Protein AF-A0A3D1TS37-F1 (afdb_monomer)

Nearest PDB structures (foldseek):
  4iit-assembly1_C-2  TM=8.874E-01  e=3.947E-09  Klebsiella pneumoniae subsp. pneumoniae MGH 78578
  4ii4-assembly1_C  TM=8.726E-01  e=4.140E-09  Escherichia coli str. K-12 substr. MG1655
  3pwq-assembly2_H  TM=8.406E-01  e=6.356E-09  Escherichia coli str. K-12 substr. MG1655
  3pwq-assembly1_D  TM=8.371E-01  e=6.356E-09  Escherichia coli str. K-12 substr. MG1655
  4ii4-assembly1_A-2  TM=8.615E-01  e=2.530E-08  Escherichia coli str. K-12 substr. MG1655

Solvent-accessible surface area (backbone atoms only — not comparable to full-atom values): 11033 Å² total; per-residue (Å²): 133,54,75,69,60,54,46,31,31,48,50,22,52,34,45,45,31,53,18,34,35,28,36,38,49,12,56,59,29,46,65,26,45,82,65,38,96,41,72,70,50,11,52,50,24,39,52,51,15,51,49,25,39,50,52,15,66,65,35,27,57,62,29,75,82,29,53,84,32,61,90,56,46,45,83,92,69,50,89,77,83,61,43,63,72,76,61,79,50,84,69,91,46,72,42,39,51,41,21,44,41,40,45,38,48,45,40,52,52,55,53,31,62,33,20,46,76,17,66,50,54,73,57,11,56,48,26,54,55,52,61,73,56,47,65,58,49,46,54,50,15,53,54,47,51,51,55,41,50,71,69,39,70,73,54,28,55,48,32,52,54,29,36,55,55,39,42,52,52,40,58,57,53,36,65,56,42,41,66,64,42,34,78,60,41,35,24,80,47,42,37,64,56,47,44,50,53,44,35,67,61,50,32,63,57,27,52,76,50,72,43,85,73,112

Radius of gyration: 16.99 Å; Cα contacts (8 Å, |Δi|>4): 300; chains: 1; bounding box: 44×27×50 Å

Sequence (214 aa):
MTEAAATDVALADLVAALADNKCFLGRRYAEWCTAAPTLESAVAAAAMAQDEIGHARSFYPLLRDLAGASPETEAETRTAWTNVPFLNVSFRGWTDFVAANFLFDTSVSILLEAATASSFSPLAQRACRILEEEPLHWLHGEGWTRRLADKGQGVRDALIASFGQVGAQSLEWFACSSTDLVSRDVLSRDPEELRSAFRGRVNPVLDAAQLPLI

Mean predicted aligned error: 3.09 Å

Secondary structure (DSSP, 8-state):
--HHHHHHHHHHHHHHHHHHHHHHHHHHHHGGGTTSSSHHHHHHHHHHHHHHHHHHHHHGGGGGGSTT--S--SGGG-------GGGGS--SSHHHHHHIIIIIIHHHHHHHHHHTT-SSHHHHHHHHHHTTTHHHHHHHHHHHHHHHHTS-HHHHHHHHHHHHHHHHHHHHHGGGS-HHHHHTTS-SS-HHHHHHHHHHHHHHHHHHTTPPP-

Foldseek 3Di:
DDLVLVVLQLVLLLLQALLQQLQLLLVQLQVQLPVPPDPVSSVVSPVSSVLSNVLSLLRLVVQCPGRPHDVDSHPVPDPDHDYFPLSVDHDPDVLLNLLCLQQQLLLSLLQLVQQCQAPPVSSNVSSVVSNVPSVSSNVVSLVVLLVQLPVDDVSVVSNLVSNVVSNVSSLVSLVSQDVSSCVRRSGVDHSVRSNVVSQVPRVVSCVVSVHDGD

Structure (mmCIF, N/CA/C/O backbone):
data_AF-A0A3D1TS37-F1
#
_entry.id   AF-A0A3D1TS37-F1
#
loop_
_atom_site.group_PDB
_atom_site.id
_atom_site.type_symbol
_atom_site.label_atom_id
_atom_site.label_alt_id
_atom_site.label_comp_id
_atom_site.label_asym_id
_atom_site.label_entity_id
_atom_site.label_seq_id
_atom_site.pdbx_PDB_ins_code
_atom_site.Cartn_x
_atom_site.Cartn_y
_atom_site.Cartn_z
_atom_site.occupancy
_atom_site.B_iso_or_equiv
_atom_site.auth_seq_id
_atom_site.auth_comp_id
_atom_site.auth_asym_id
_atom_site.auth_atom_id
_atom_site.pdbx_PDB_model_num
ATOM 1 N N . MET A 1 1 ? 15.076 11.027 -26.752 1.00 56.62 1 MET A N 1
ATOM 2 C CA . MET A 1 1 ? 15.017 9.736 -26.035 1.00 56.62 1 MET A CA 1
ATOM 3 C C . MET A 1 1 ? 14.185 8.794 -26.890 1.00 56.62 1 MET A C 1
ATOM 5 O O . MET A 1 1 ? 13.207 9.265 -27.454 1.00 56.62 1 MET A O 1
ATOM 9 N N . THR A 1 2 ? 14.611 7.550 -27.107 1.00 68.00 2 THR A N 1
ATOM 10 C CA . THR A 1 2 ? 13.813 6.581 -27.880 1.00 68.00 2 THR A CA 1
ATOM 11 C C . THR A 1 2 ? 12.607 6.132 -27.055 1.00 68.00 2 THR A C 1
ATOM 13 O O . THR A 1 2 ? 12.653 6.171 -25.828 1.00 68.00 2 THR A O 1
ATOM 16 N N . GLU A 1 3 ? 11.540 5.683 -27.714 1.00 62.47 3 GLU A N 1
ATOM 17 C CA . GLU A 1 3 ? 10.345 5.140 -27.053 1.00 62.47 3 GLU A CA 1
ATOM 18 C C . GLU A 1 3 ? 10.701 3.963 -26.127 1.00 62.47 3 GLU A C 1
ATOM 20 O O . GLU A 1 3 ? 10.151 3.825 -25.040 1.00 62.47 3 GLU A O 1
ATOM 25 N N . ALA A 1 4 ? 11.694 3.147 -26.505 1.00 65.88 4 ALA A N 1
ATOM 26 C CA . ALA A 1 4 ? 12.236 2.075 -25.667 1.00 65.88 4 ALA A CA 1
ATOM 27 C C . ALA A 1 4 ? 12.799 2.589 -24.330 1.00 65.88 4 ALA A C 1
ATOM 29 O O . ALA A 1 4 ? 12.403 2.093 -23.282 1.00 65.88 4 ALA A O 1
ATOM 30 N N . ALA A 1 5 ? 13.635 3.631 -24.371 1.00 68.44 5 ALA A N 1
ATOM 31 C CA . ALA A 1 5 ? 14.257 4.210 -23.183 1.00 68.44 5 ALA A CA 1
ATOM 32 C C . ALA A 1 5 ? 13.258 4.949 -22.273 1.00 68.44 5 ALA A C 1
ATOM 34 O O . ALA A 1 5 ? 13.458 4.993 -21.067 1.00 68.44 5 ALA A O 1
ATOM 35 N N . ALA A 1 6 ? 12.184 5.521 -22.830 1.00 70.38 6 ALA A N 1
ATOM 36 C CA . ALA A 1 6 ? 11.128 6.157 -22.038 1.00 70.38 6 ALA A CA 1
ATOM 37 C C . ALA A 1 6 ? 10.347 5.139 -21.189 1.00 70.38 6 ALA A C 1
ATOM 39 O O . ALA A 1 6 ? 10.042 5.404 -20.029 1.00 70.38 6 ALA A O 1
ATOM 40 N N . THR A 1 7 ? 10.069 3.957 -21.743 1.00 73.38 7 THR A N 1
ATOM 41 C CA . THR A 1 7 ? 9.368 2.900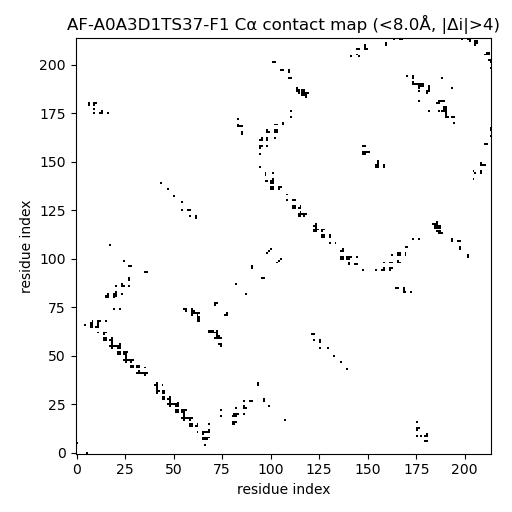 -21.006 1.00 73.38 7 THR A CA 1
ATOM 42 C C . THR A 1 7 ? 10.237 2.252 -19.934 1.00 73.38 7 THR A C 1
ATOM 44 O O . THR A 1 7 ? 9.714 1.923 -18.875 1.00 73.38 7 THR A O 1
ATOM 47 N N . ASP A 1 8 ? 11.546 2.108 -20.158 1.00 82.81 8 ASP A N 1
ATOM 48 C CA . ASP A 1 8 ? 12.452 1.595 -19.121 1.00 82.81 8 ASP A CA 1
ATOM 49 C C . ASP A 1 8 ? 12.490 2.525 -17.898 1.00 82.81 8 ASP A C 1
ATOM 51 O O . ASP A 1 8 ? 12.473 2.046 -16.767 1.00 82.81 8 ASP A O 1
ATOM 55 N N . VAL A 1 9 ? 12.438 3.845 -18.121 1.00 89.94 9 VAL A N 1
ATOM 56 C CA . VAL A 1 9 ? 12.313 4.840 -17.043 1.00 89.94 9 VAL A CA 1
ATOM 57 C C . VAL A 1 9 ? 10.971 4.699 -16.322 1.00 89.94 9 VAL A C 1
ATOM 59 O O . VAL A 1 9 ? 10.948 4.627 -15.099 1.00 89.94 9 VAL A O 1
ATOM 62 N N . ALA A 1 10 ? 9.856 4.577 -17.051 1.00 93.19 10 ALA A N 1
ATOM 63 C CA . ALA A 1 10 ? 8.542 4.375 -16.432 1.00 93.19 10 ALA A CA 1
ATOM 64 C C . ALA A 1 10 ? 8.468 3.071 -15.613 1.00 93.19 10 ALA A C 1
ATOM 66 O O . ALA A 1 10 ? 7.848 3.032 -14.552 1.00 93.19 10 ALA A O 1
ATOM 67 N N . LEU A 1 11 ? 9.116 2.000 -16.084 1.00 95.38 11 LEU A N 1
ATOM 68 C CA . LEU A 1 11 ? 9.210 0.734 -15.360 1.00 95.38 11 LEU A CA 1
ATOM 69 C C . LEU A 1 11 ? 10.100 0.869 -14.116 1.00 95.38 11 LEU A C 1
ATOM 71 O O . LEU A 1 11 ? 9.743 0.350 -13.059 1.00 95.38 11 LEU A O 1
ATOM 75 N N . ALA A 1 12 ? 11.221 1.588 -14.212 1.00 94.88 12 ALA A N 1
ATOM 76 C CA . ALA A 1 12 ? 12.068 1.904 -13.065 1.00 94.88 12 ALA A CA 1
ATOM 77 C C . ALA A 1 12 ? 11.300 2.690 -11.994 1.00 94.88 12 ALA A C 1
ATOM 79 O O . ALA A 1 12 ? 11.354 2.326 -10.818 1.00 94.88 12 ALA A O 1
ATOM 80 N N . ASP A 1 13 ? 10.540 3.708 -12.401 1.00 94.88 13 ASP A N 1
ATOM 81 C CA . ASP A 1 13 ? 9.713 4.522 -11.509 1.00 94.88 13 ASP A CA 1
ATOM 82 C C . ASP A 1 13 ? 8.615 3.686 -10.839 1.00 94.88 13 ASP A C 1
ATOM 84 O O . ASP A 1 13 ? 8.417 3.790 -9.628 1.00 94.88 13 ASP A O 1
ATOM 88 N N . LEU A 1 14 ? 7.948 2.798 -11.586 1.00 97.06 14 LEU A N 1
ATOM 89 C CA . LEU A 1 14 ? 6.954 1.870 -11.037 1.00 97.06 14 LEU A CA 1
ATOM 90 C C . LEU A 1 14 ? 7.563 0.942 -9.978 1.00 97.06 14 LEU A C 1
ATOM 92 O O . LEU A 1 14 ? 7.012 0.787 -8.887 1.00 97.06 14 LEU A O 1
ATOM 96 N N . VAL A 1 15 ? 8.695 0.308 -10.298 1.00 97.06 15 VAL A N 1
ATOM 97 C CA . VAL A 1 15 ? 9.381 -0.622 -9.390 1.00 97.06 15 VAL A CA 1
ATOM 98 C C . VAL A 1 15 ? 9.872 0.109 -8.142 1.00 97.06 15 VAL A C 1
ATOM 100 O O . VAL A 1 15 ? 9.718 -0.411 -7.036 1.00 97.06 15 VAL A O 1
ATOM 103 N N . ALA A 1 16 ? 10.421 1.317 -8.292 1.00 96.50 16 ALA A N 1
ATOM 104 C CA . ALA A 1 16 ? 10.833 2.150 -7.168 1.00 96.50 16 ALA A CA 1
ATOM 105 C C . ALA A 1 16 ? 9.633 2.533 -6.294 1.00 96.50 16 ALA A C 1
ATOM 107 O O . ALA A 1 16 ? 9.700 2.368 -5.077 1.00 96.50 16 ALA A O 1
ATOM 108 N N . ALA A 1 17 ? 8.518 2.948 -6.902 1.00 97.25 17 ALA A N 1
ATOM 109 C CA . ALA A 1 17 ? 7.294 3.286 -6.186 1.00 97.25 17 ALA A CA 1
ATOM 110 C C . ALA A 1 17 ? 6.754 2.089 -5.397 1.00 97.25 17 ALA A C 1
ATOM 112 O O . ALA A 1 17 ? 6.420 2.240 -4.224 1.00 97.25 17 ALA A O 1
ATOM 113 N N . LEU A 1 18 ? 6.708 0.893 -5.988 1.00 98.44 18 LEU A N 1
ATOM 114 C CA . LEU A 1 18 ? 6.314 -0.332 -5.286 1.00 98.44 18 LEU A CA 1
ATOM 115 C C . LEU A 1 18 ? 7.241 -0.635 -4.102 1.00 98.44 18 LEU A C 1
ATOM 117 O O . LEU A 1 18 ? 6.769 -0.849 -2.985 1.00 98.44 18 LEU A O 1
ATOM 121 N N . ALA A 1 19 ? 8.555 -0.614 -4.328 1.00 98.06 19 ALA A N 1
ATOM 122 C CA . ALA A 1 19 ? 9.541 -0.943 -3.305 1.00 98.06 19 ALA A CA 1
ATOM 123 C C . ALA A 1 19 ? 9.532 0.057 -2.136 1.00 98.06 19 ALA A C 1
ATOM 125 O O . ALA A 1 19 ? 9.524 -0.347 -0.971 1.00 98.06 19 ALA A O 1
ATOM 126 N N . ASP A 1 20 ? 9.488 1.355 -2.441 1.00 98.06 20 ASP A N 1
ATOM 127 C CA . ASP A 1 20 ? 9.509 2.431 -1.450 1.00 98.06 20 ASP A CA 1
ATOM 128 C C . ASP A 1 20 ? 8.242 2.420 -0.596 1.00 98.06 20 ASP A C 1
ATOM 130 O O . ASP A 1 20 ? 8.321 2.529 0.629 1.00 98.06 20 ASP A O 1
ATOM 134 N N . ASN A 1 21 ? 7.075 2.244 -1.220 1.00 98.62 21 ASN A N 1
ATOM 135 C CA . ASN A 1 21 ? 5.804 2.206 -0.503 1.00 98.62 21 ASN A CA 1
ATOM 136 C C . ASN A 1 21 ? 5.692 0.977 0.402 1.00 98.62 21 ASN A C 1
ATOM 138 O O . ASN A 1 21 ? 5.364 1.147 1.575 1.00 98.62 21 ASN A O 1
ATOM 142 N N . LYS A 1 22 ? 6.064 -0.219 -0.077 1.00 98.62 22 LYS A N 1
ATOM 143 C CA . LYS A 1 22 ? 6.146 -1.432 0.758 1.00 98.62 22 LYS A CA 1
ATOM 144 C C . LYS A 1 22 ? 7.145 -1.259 1.910 1.00 98.62 22 LYS A C 1
ATOM 146 O O . LYS A 1 22 ? 6.850 -1.553 3.066 1.00 98.62 22 LYS A O 1
ATOM 151 N N . CYS A 1 23 ? 8.309 -0.657 1.651 1.00 98.50 23 CYS A N 1
ATOM 152 C CA . CYS A 1 23 ? 9.299 -0.402 2.698 1.00 98.50 23 CYS A CA 1
ATOM 153 C C . CYS A 1 23 ? 8.763 0.536 3.788 1.00 98.50 23 CYS A C 1
ATOM 155 O O . CYS A 1 23 ? 9.001 0.321 4.979 1.00 98.50 23 CYS A O 1
ATOM 157 N N . PHE A 1 24 ? 8.081 1.608 3.393 1.00 98.50 24 PHE A N 1
ATOM 158 C CA . PHE A 1 24 ? 7.553 2.590 4.330 1.00 98.50 24 PHE A CA 1
ATOM 159 C C . PHE A 1 24 ? 6.307 2.089 5.060 1.00 98.50 24 PHE A C 1
ATOM 161 O O . PHE A 1 24 ? 6.178 2.367 6.252 1.00 98.50 24 PHE A O 1
ATOM 168 N N . LEU A 1 25 ? 5.444 1.306 4.407 1.00 98.62 25 LEU A N 1
ATOM 169 C CA . LEU A 1 25 ? 4.363 0.579 5.072 1.00 98.62 25 LEU A CA 1
ATOM 170 C C . LEU A 1 25 ? 4.920 -0.326 6.166 1.00 98.62 25 LEU A C 1
ATOM 172 O O . LEU A 1 25 ? 4.527 -0.182 7.322 1.00 98.62 25 LEU A O 1
ATOM 176 N N . GLY A 1 26 ? 5.925 -1.147 5.851 1.00 98.44 26 GLY A N 1
ATOM 177 C CA . GLY A 1 26 ? 6.569 -2.017 6.833 1.00 98.44 26 GLY A CA 1
ATOM 178 C C . GLY A 1 26 ? 7.162 -1.256 8.022 1.00 98.44 26 GLY A C 1
ATOM 179 O O . GLY A 1 26 ? 6.958 -1.643 9.173 1.00 98.44 26 GLY A O 1
ATOM 180 N N . ARG A 1 27 ? 7.822 -0.113 7.778 1.00 97.62 27 ARG A N 1
ATOM 181 C CA . ARG A 1 27 ? 8.324 0.771 8.850 1.00 97.62 27 ARG A CA 1
ATOM 182 C C . ARG A 1 27 ? 7.194 1.297 9.733 1.00 97.62 27 ARG A C 1
ATOM 184 O O . ARG A 1 27 ? 7.319 1.266 10.955 1.00 97.62 27 ARG A O 1
ATOM 191 N N . ARG A 1 28 ? 6.092 1.756 9.133 1.00 98.38 28 ARG A N 1
ATOM 192 C CA . ARG A 1 28 ? 4.947 2.266 9.893 1.00 98.38 28 ARG A CA 1
ATOM 193 C C . ARG A 1 28 ? 4.234 1.165 10.645 1.00 98.38 28 ARG A C 1
ATOM 195 O O . ARG A 1 28 ? 3.862 1.393 11.786 1.00 98.38 28 ARG A O 1
ATOM 202 N N . TYR A 1 29 ? 4.092 -0.026 10.077 1.00 98.56 29 TYR A N 1
ATOM 203 C CA . TYR A 1 29 ? 3.484 -1.149 10.781 1.00 98.56 29 TYR A CA 1
ATOM 204 C C . TYR A 1 29 ? 4.336 -1.623 11.956 1.00 98.56 29 TYR A C 1
ATOM 206 O O . TYR A 1 29 ? 3.788 -1.923 13.017 1.00 98.56 29 TYR A O 1
ATOM 214 N N . ALA A 1 30 ? 5.665 -1.582 11.827 1.00 98.12 30 ALA A N 1
ATOM 215 C CA . ALA A 1 30 ? 6.580 -1.949 12.904 1.00 98.12 30 ALA A CA 1
ATOM 216 C C . ALA A 1 30 ? 6.429 -1.070 14.162 1.00 98.12 30 ALA A C 1
ATOM 218 O O . ALA A 1 30 ? 6.586 -1.567 15.278 1.00 98.12 30 ALA A O 1
ATOM 219 N N . GLU A 1 31 ? 6.063 0.212 14.018 1.00 97.38 31 GLU A N 1
ATOM 220 C CA . GLU A 1 31 ? 5.767 1.101 15.160 1.00 97.38 31 GLU A CA 1
ATOM 221 C C . GLU A 1 31 ? 4.592 0.584 16.015 1.00 97.38 31 GLU A C 1
ATOM 223 O O . GLU A 1 31 ? 4.492 0.894 17.202 1.00 97.38 31 GLU A O 1
ATOM 228 N N . TRP A 1 32 ? 3.721 -0.249 15.440 1.00 97.94 32 TRP A N 1
ATOM 229 C CA . TRP A 1 32 ? 2.519 -0.766 16.089 1.00 97.94 32 TRP A CA 1
ATOM 230 C C . TRP A 1 32 ? 2.679 -2.161 16.694 1.00 97.94 32 TRP A C 1
ATOM 232 O O . TRP A 1 32 ? 1.769 -2.622 17.384 1.00 97.94 32 TRP A O 1
ATOM 242 N N . CYS A 1 33 ? 3.857 -2.780 16.573 1.00 96.50 33 CYS A N 1
ATOM 243 C CA . CYS A 1 33 ? 4.198 -4.027 17.268 1.00 96.50 33 CYS A CA 1
ATOM 244 C C . CYS A 1 33 ? 4.097 -3.917 18.798 1.00 96.50 33 CYS A C 1
ATOM 246 O O . CYS A 1 33 ? 4.000 -4.928 19.489 1.00 96.50 33 CYS A O 1
ATOM 248 N N . THR A 1 34 ? 4.146 -2.702 19.348 1.00 94.62 34 THR A N 1
ATOM 249 C CA . THR A 1 34 ? 4.029 -2.447 20.794 1.00 94.62 34 THR A CA 1
ATOM 250 C C . THR A 1 34 ? 2.953 -1.420 21.150 1.00 94.62 34 THR A C 1
ATOM 252 O O . THR A 1 34 ? 2.608 -1.296 22.323 1.00 94.62 34 THR A O 1
ATOM 255 N N . ALA A 1 35 ? 2.400 -0.707 20.162 1.00 96.69 35 ALA A N 1
ATOM 256 C CA . ALA A 1 35 ? 1.402 0.349 20.359 1.00 96.69 35 ALA A CA 1
ATOM 257 C C . ALA A 1 35 ? -0.034 -0.059 19.975 1.00 96.69 35 ALA A C 1
ATOM 259 O O . ALA A 1 35 ? -0.978 0.689 20.241 1.00 96.69 35 ALA A O 1
ATOM 260 N N . ALA A 1 36 ? -0.223 -1.222 19.339 1.00 97.62 36 ALA A N 1
ATOM 261 C CA . ALA A 1 36 ? -1.541 -1.702 18.931 1.00 97.62 36 ALA A CA 1
ATOM 262 C C . ALA A 1 36 ? -2.501 -1.889 20.125 1.00 97.62 36 ALA A C 1
ATOM 264 O O . ALA A 1 36 ? -2.075 -2.210 21.235 1.00 97.62 36 ALA A O 1
ATOM 265 N N . PRO A 1 37 ? -3.823 -1.732 19.916 1.00 96.75 37 PRO A N 1
ATOM 266 C CA . PRO A 1 37 ? -4.806 -1.697 21.005 1.00 96.75 37 PRO A CA 1
ATOM 267 C C . PRO A 1 37 ? -5.006 -3.034 21.736 1.00 96.75 37 PRO A C 1
ATOM 269 O O . PRO A 1 37 ? -5.677 -3.073 22.765 1.00 96.75 37 PRO A O 1
ATOM 272 N N . THR A 1 38 ? -4.490 -4.132 21.186 1.00 97.12 38 THR A N 1
ATOM 273 C CA . THR A 1 38 ? -4.625 -5.504 21.702 1.00 97.12 38 THR A CA 1
ATOM 274 C C . THR A 1 38 ? -3.379 -6.298 21.322 1.00 97.12 38 THR A C 1
ATOM 276 O O . THR A 1 38 ? -2.790 -6.002 20.279 1.00 97.12 38 THR A O 1
ATOM 279 N N . LEU A 1 39 ? -3.047 -7.354 22.067 1.00 97.75 39 LEU A N 1
ATOM 280 C CA . LEU A 1 39 ? -1.911 -8.227 21.746 1.00 97.75 39 LEU A CA 1
ATOM 281 C C . LEU A 1 39 ? -2.050 -8.889 20.369 1.00 97.75 39 LEU A C 1
ATOM 283 O O . LEU A 1 39 ? -1.087 -8.947 19.616 1.00 97.75 39 LEU A O 1
ATOM 287 N N . GLU A 1 40 ? -3.250 -9.321 19.997 1.00 97.38 40 GLU A N 1
ATOM 288 C CA . GLU A 1 40 ? -3.531 -9.944 18.702 1.00 97.38 40 GLU A CA 1
ATOM 289 C C . GLU A 1 40 ? -3.263 -8.971 17.549 1.00 97.38 40 GLU A C 1
ATOM 291 O O . GLU A 1 40 ? -2.668 -9.339 16.542 1.00 97.38 40 GLU A O 1
ATOM 296 N N . SER A 1 41 ? -3.641 -7.703 17.725 1.00 97.81 41 SER A N 1
ATOM 297 C CA . SER A 1 41 ? -3.345 -6.645 16.749 1.00 97.81 41 SER A CA 1
ATOM 298 C C . SER A 1 41 ? -1.864 -6.291 16.692 1.00 97.81 41 SER A C 1
ATOM 300 O O . SER A 1 41 ? -1.375 -5.948 15.625 1.00 97.81 41 SER A O 1
ATOM 302 N N . ALA A 1 42 ? -1.145 -6.380 17.814 1.00 98.31 42 ALA A N 1
ATOM 303 C CA . ALA A 1 42 ? 0.302 -6.191 17.835 1.00 98.31 42 ALA A CA 1
ATOM 304 C C . ALA A 1 42 ? 1.014 -7.308 17.056 1.00 98.31 42 ALA A C 1
ATOM 306 O O . ALA A 1 42 ? 1.917 -7.034 16.271 1.00 98.31 42 ALA A O 1
ATOM 307 N N . VAL A 1 43 ? 0.560 -8.556 17.220 1.00 98.50 43 VAL A N 1
ATOM 308 C CA . VAL A 1 43 ? 1.046 -9.707 16.445 1.00 98.50 43 VAL A CA 1
ATOM 309 C C . VAL A 1 43 ? 0.717 -9.545 14.961 1.00 98.50 43 VAL A C 1
ATOM 311 O O . VAL A 1 43 ? 1.594 -9.756 14.129 1.00 98.50 43 VAL A O 1
ATOM 314 N N . ALA A 1 44 ? -0.504 -9.122 14.621 1.00 98.19 44 ALA A N 1
ATOM 315 C CA . ALA A 1 44 ? -0.884 -8.855 13.235 1.00 98.19 44 ALA A CA 1
ATOM 316 C C . ALA A 1 44 ? -0.037 -7.732 12.616 1.00 98.19 44 ALA A C 1
ATOM 318 O O . ALA A 1 44 ? 0.479 -7.897 11.517 1.00 98.19 44 ALA A O 1
ATOM 319 N N . ALA A 1 45 ? 0.173 -6.622 13.332 1.00 98.44 45 ALA A N 1
ATOM 320 C CA . ALA A 1 45 ? 1.030 -5.529 12.876 1.00 98.44 45 ALA A CA 1
ATOM 321 C C . ALA A 1 45 ? 2.481 -5.984 12.660 1.00 98.44 45 ALA A C 1
ATOM 323 O O . ALA A 1 45 ? 3.087 -5.600 11.666 1.00 98.44 45 ALA A O 1
ATOM 324 N N . ALA A 1 46 ? 3.018 -6.835 13.541 1.00 98.56 46 ALA A N 1
ATOM 325 C CA . ALA A 1 46 ? 4.356 -7.401 13.387 1.00 98.56 46 ALA A CA 1
ATOM 326 C C . ALA A 1 46 ? 4.472 -8.332 12.172 1.00 98.56 46 ALA A C 1
ATOM 328 O O . ALA A 1 46 ? 5.468 -8.260 11.455 1.00 98.56 46 ALA A O 1
ATOM 329 N N . ALA A 1 47 ? 3.462 -9.175 11.934 1.00 98.50 47 ALA A N 1
ATOM 330 C CA . ALA A 1 47 ? 3.413 -10.054 10.768 1.00 98.50 47 ALA A CA 1
ATOM 331 C C . ALA A 1 47 ? 3.372 -9.239 9.468 1.00 98.50 47 ALA A C 1
ATOM 333 O O . ALA A 1 47 ? 4.267 -9.381 8.643 1.00 98.50 47 ALA A O 1
ATOM 334 N N . MET A 1 48 ? 2.434 -8.292 9.355 1.00 98.62 48 MET A N 1
ATOM 335 C CA . MET A 1 48 ? 2.348 -7.423 8.177 1.00 98.62 48 MET A CA 1
ATOM 336 C C . MET A 1 48 ? 3.637 -6.614 7.997 1.00 98.62 48 MET A C 1
ATOM 338 O O . MET A 1 48 ? 4.172 -6.547 6.903 1.00 98.62 48 MET A O 1
ATOM 342 N N . ALA A 1 49 ? 4.217 -6.056 9.067 1.00 98.62 49 ALA A N 1
ATOM 343 C CA . ALA A 1 49 ? 5.492 -5.342 8.969 1.00 98.62 49 ALA A CA 1
ATOM 344 C C . ALA A 1 49 ? 6.619 -6.213 8.389 1.00 98.62 49 ALA A C 1
ATOM 346 O O . ALA A 1 49 ? 7.437 -5.723 7.609 1.00 98.62 49 ALA A O 1
ATOM 347 N N . GLN A 1 50 ? 6.680 -7.491 8.772 1.00 98.62 50 GLN A N 1
ATOM 348 C CA . GLN A 1 50 ? 7.655 -8.432 8.232 1.00 98.62 50 GLN A CA 1
ATOM 349 C C . GLN A 1 50 ? 7.429 -8.675 6.735 1.00 98.62 50 GLN A C 1
ATOM 351 O O . GLN A 1 50 ? 8.398 -8.620 5.972 1.00 98.62 50 GLN A O 1
ATOM 356 N N . ASP A 1 51 ? 6.181 -8.906 6.334 1.00 98.62 51 ASP A N 1
ATOM 357 C CA . ASP A 1 51 ? 5.800 -9.179 4.947 1.00 98.62 51 ASP A CA 1
ATOM 358 C C . ASP A 1 51 ? 6.115 -7.963 4.064 1.00 98.62 51 ASP A C 1
ATOM 360 O O . ASP A 1 51 ? 6.898 -8.072 3.121 1.00 98.62 51 ASP A O 1
ATOM 364 N N . GLU A 1 52 ? 5.678 -6.767 4.465 1.00 98.75 52 GLU A N 1
ATOM 365 C CA . GLU A 1 52 ? 5.923 -5.497 3.769 1.00 98.75 52 GLU A CA 1
ATOM 366 C C . GLU A 1 52 ? 7.422 -5.216 3.526 1.00 98.75 52 GLU A C 1
ATOM 368 O O . GLU A 1 52 ? 7.851 -4.856 2.421 1.00 98.75 52 GLU A O 1
ATOM 373 N N . ILE A 1 53 ? 8.267 -5.423 4.544 1.00 98.31 53 ILE A N 1
ATOM 374 C CA . ILE A 1 53 ? 9.726 -5.281 4.399 1.00 98.31 53 ILE A CA 1
ATOM 375 C C . ILE A 1 53 ? 10.299 -6.384 3.495 1.00 98.31 53 ILE A C 1
ATOM 377 O O . ILE A 1 53 ? 11.226 -6.127 2.718 1.00 98.31 53 ILE A O 1
ATOM 381 N N . GLY A 1 54 ? 9.763 -7.603 3.564 1.00 98.44 54 GLY A N 1
ATOM 382 C CA . GLY A 1 54 ? 10.109 -8.707 2.668 1.00 98.44 54 GLY A CA 1
ATOM 383 C C . GLY A 1 54 ? 9.789 -8.397 1.204 1.00 98.44 54 GLY A C 1
ATOM 384 O O . GLY A 1 54 ? 10.644 -8.584 0.331 1.00 98.44 54 GLY A O 1
ATOM 385 N N . HIS A 1 55 ? 8.605 -7.847 0.935 1.00 98.62 55 HIS A N 1
ATOM 386 C CA . HIS A 1 55 ? 8.161 -7.432 -0.397 1.00 98.62 55 HIS A CA 1
ATOM 387 C C . HIS A 1 55 ? 9.078 -6.355 -0.961 1.00 98.62 55 HIS A C 1
ATOM 389 O O . HIS A 1 55 ? 9.586 -6.506 -2.075 1.00 98.62 55 HIS A O 1
ATOM 395 N N . ALA A 1 56 ? 9.381 -5.321 -0.171 1.00 98.31 56 ALA A N 1
ATOM 396 C CA . ALA A 1 56 ? 10.301 -4.257 -0.567 1.00 98.31 56 ALA A CA 1
ATOM 397 C C . ALA A 1 56 ? 11.686 -4.806 -0.947 1.00 98.31 56 ALA A C 1
ATOM 399 O O . ALA A 1 56 ? 12.212 -4.504 -2.021 1.00 98.31 56 ALA A O 1
ATOM 400 N N . ARG A 1 57 ? 12.249 -5.694 -0.115 1.00 97.62 57 ARG A N 1
ATOM 401 C CA . ARG A 1 57 ? 13.527 -6.383 -0.385 1.00 97.62 57 ARG A CA 1
ATOM 402 C C . ARG A 1 57 ? 13.497 -7.226 -1.659 1.00 97.62 57 ARG A C 1
ATOM 404 O O . ARG A 1 57 ? 14.547 -7.450 -2.255 1.00 97.62 57 ARG A O 1
ATOM 411 N N . SER A 1 58 ? 12.325 -7.698 -2.075 1.00 97.56 58 SER A N 1
ATOM 412 C CA . SER A 1 58 ? 12.162 -8.459 -3.314 1.00 97.56 58 SER A CA 1
ATOM 413 C C . SER A 1 58 ? 12.113 -7.576 -4.569 1.00 97.56 58 SER A C 1
ATOM 415 O O . SER A 1 58 ? 12.509 -8.046 -5.641 1.00 97.56 58 SER A O 1
ATOM 417 N N . PHE A 1 59 ? 11.675 -6.316 -4.438 1.00 97.81 59 PHE A N 1
ATOM 418 C CA . PHE A 1 59 ? 11.560 -5.360 -5.543 1.00 97.81 59 PHE A CA 1
ATOM 419 C C . PHE A 1 59 ? 12.848 -4.596 -5.825 1.00 97.81 59 PHE A C 1
ATOM 421 O O . PHE A 1 59 ? 13.213 -4.466 -6.990 1.00 97.81 59 PHE A O 1
ATOM 428 N N . TYR A 1 60 ? 13.563 -4.117 -4.802 1.00 97.06 60 TYR A N 1
ATOM 429 C CA . TYR A 1 60 ? 14.752 -3.285 -5.036 1.00 97.06 60 TYR A CA 1
ATOM 430 C C . TYR A 1 60 ? 15.813 -3.909 -5.959 1.00 97.06 60 TYR A C 1
ATOM 432 O O . TYR A 1 60 ? 16.367 -3.175 -6.778 1.00 97.06 60 TYR A O 1
ATOM 440 N N . PRO A 1 61 ? 16.090 -5.231 -5.924 1.00 95.56 61 PRO A N 1
ATOM 441 C CA . PRO A 1 61 ? 17.030 -5.840 -6.861 1.00 95.56 61 PRO A CA 1
ATOM 442 C C . PRO A 1 61 ? 16.629 -5.698 -8.333 1.00 95.56 61 PRO A C 1
ATOM 444 O O . PRO A 1 61 ? 17.513 -5.702 -9.186 1.00 95.56 61 PRO A O 1
ATOM 447 N N . LEU A 1 62 ? 15.334 -5.541 -8.640 1.00 95.50 62 LEU A N 1
ATOM 448 C CA . LEU A 1 62 ? 14.852 -5.360 -10.014 1.00 95.50 62 LEU A CA 1
ATOM 449 C C . LEU A 1 62 ? 15.320 -4.034 -10.626 1.00 95.50 62 LEU A C 1
ATOM 451 O O . LEU A 1 62 ? 15.399 -3.931 -11.843 1.00 95.50 62 LEU A O 1
ATOM 455 N N . LEU A 1 63 ? 15.678 -3.042 -9.804 1.00 94.25 63 LEU A N 1
ATOM 456 C CA . LEU A 1 63 ? 16.178 -1.748 -10.273 1.00 94.25 63 LEU A CA 1
ATOM 457 C C . LEU A 1 63 ? 17.549 -1.846 -10.962 1.00 94.25 63 LEU A C 1
ATOM 459 O O . LEU A 1 63 ? 17.872 -0.979 -11.765 1.00 94.25 63 LEU A O 1
ATOM 463 N N . ARG A 1 64 ? 18.351 -2.892 -10.697 1.00 91.12 64 ARG A N 1
ATOM 464 C CA . ARG A 1 64 ? 19.721 -3.026 -11.245 1.00 91.12 64 ARG A CA 1
ATOM 465 C C . ARG A 1 64 ? 19.766 -3.031 -12.767 1.00 91.12 64 ARG A C 1
ATOM 467 O O . ARG A 1 64 ? 20.716 -2.517 -13.349 1.00 91.12 64 ARG A O 1
ATOM 474 N N . ASP A 1 65 ? 18.750 -3.629 -13.374 1.00 82.81 65 ASP A N 1
ATOM 475 C CA . ASP A 1 65 ? 18.727 -3.930 -14.802 1.00 82.81 65 ASP A CA 1
ATOM 476 C C . ASP A 1 65 ? 17.864 -2.933 -15.596 1.00 82.81 65 ASP A C 1
ATOM 478 O O . ASP A 1 65 ? 17.696 -3.090 -16.804 1.00 82.81 65 ASP A O 1
ATOM 482 N N . LEU A 1 66 ? 17.315 -1.905 -14.936 1.00 90.75 66 LEU A N 1
ATOM 483 C CA . LEU A 1 66 ? 16.395 -0.943 -15.540 1.00 90.75 66 LEU A CA 1
ATOM 484 C C . LEU A 1 66 ? 17.100 0.376 -15.865 1.00 90.75 66 LEU A C 1
ATOM 486 O O . LEU A 1 66 ? 17.740 1.000 -15.017 1.00 90.75 66 LEU A O 1
ATOM 490 N N . ALA A 1 67 ? 16.972 0.830 -17.112 1.00 87.69 67 ALA A N 1
ATOM 491 C CA . ALA A 1 67 ? 17.565 2.093 -17.528 1.00 87.69 67 ALA A CA 1
ATOM 492 C C . ALA A 1 67 ? 16.896 3.277 -16.811 1.00 87.69 67 ALA A C 1
ATOM 494 O O . ALA A 1 67 ? 15.675 3.375 -16.741 1.00 87.69 67 ALA A O 1
ATOM 495 N N . GLY A 1 68 ? 17.712 4.197 -16.290 1.00 85.06 68 GLY A N 1
ATOM 496 C CA . GLY A 1 68 ? 17.233 5.357 -15.533 1.00 85.06 68 GLY A CA 1
ATOM 497 C C . GLY A 1 68 ? 16.887 5.068 -14.070 1.00 85.06 68 GLY A C 1
ATOM 498 O O . GLY A 1 68 ? 16.611 6.010 -13.332 1.00 85.06 68 GLY A O 1
ATOM 499 N N . ALA A 1 69 ? 16.965 3.809 -13.628 1.00 89.62 69 ALA A N 1
ATOM 500 C CA . ALA A 1 69 ? 16.807 3.465 -12.225 1.00 89.62 69 ALA A CA 1
ATOM 501 C C . ALA A 1 69 ? 17.956 4.004 -11.363 1.00 89.62 69 ALA A C 1
ATOM 503 O O . ALA A 1 69 ? 19.097 4.159 -11.812 1.00 89.62 69 ALA A O 1
ATOM 504 N N . SER A 1 70 ? 17.654 4.240 -10.084 1.00 87.00 70 SER A N 1
ATOM 505 C CA . SER A 1 70 ? 18.694 4.488 -9.089 1.00 87.00 70 SER A CA 1
ATOM 506 C C . SER A 1 70 ? 19.625 3.267 -8.968 1.00 87.00 70 SER A C 1
ATOM 508 O O . SER A 1 70 ? 19.138 2.132 -8.964 1.00 87.00 70 SER A O 1
ATOM 510 N N . PRO A 1 71 ? 20.949 3.466 -8.793 1.00 87.38 71 PRO A N 1
ATOM 511 C CA . PRO A 1 71 ? 21.873 2.372 -8.488 1.00 87.38 71 PRO A CA 1
ATOM 512 C C . PRO A 1 71 ? 21.617 1.721 -7.114 1.00 87.38 71 PRO A C 1
ATOM 514 O O . PRO A 1 71 ? 22.146 0.645 -6.827 1.00 87.38 71 PRO A O 1
ATOM 517 N N . GLU A 1 72 ? 20.834 2.364 -6.246 1.00 91.06 72 GLU A N 1
ATOM 518 C CA . GLU A 1 72 ? 20.559 1.914 -4.882 1.00 91.06 72 GLU A CA 1
ATOM 519 C C . GLU A 1 72 ? 19.493 0.815 -4.900 1.00 91.06 72 GLU A C 1
ATOM 521 O O . GLU A 1 72 ? 18.303 1.059 -5.119 1.00 91.06 72 GLU A O 1
ATOM 526 N N . THR A 1 73 ? 19.931 -0.417 -4.647 1.00 90.44 73 THR A N 1
ATOM 527 C CA . THR A 1 73 ? 19.086 -1.623 -4.748 1.00 90.44 73 THR A CA 1
ATOM 528 C C . THR A 1 73 ? 18.812 -2.270 -3.394 1.00 90.44 73 THR A C 1
ATOM 530 O O . THR A 1 73 ? 18.417 -3.432 -3.313 1.00 90.44 73 THR A O 1
ATOM 533 N N . GLU A 1 74 ? 18.998 -1.488 -2.332 1.00 92.50 74 GLU A N 1
ATOM 534 C CA . GLU A 1 74 ? 18.746 -1.835 -0.936 1.00 92.50 74 GLU A CA 1
ATOM 535 C C . GLU A 1 74 ? 18.216 -0.597 -0.213 1.00 92.50 74 GLU A C 1
ATOM 537 O O . GLU A 1 74 ? 18.754 0.499 -0.402 1.00 92.50 74 GLU A O 1
ATOM 542 N N . ALA A 1 75 ? 17.196 -0.764 0.632 1.00 92.50 75 ALA A N 1
ATOM 543 C CA . ALA A 1 75 ? 16.531 0.337 1.333 1.00 92.50 75 ALA A CA 1
ATOM 544 C C . ALA A 1 75 ? 17.500 1.179 2.181 1.00 92.50 75 ALA A C 1
ATOM 546 O O . ALA A 1 75 ? 17.329 2.386 2.319 1.00 92.50 75 ALA A O 1
ATOM 547 N N . GLU A 1 76 ? 18.519 0.547 2.751 1.00 91.50 76 GLU A N 1
ATOM 548 C CA . GLU A 1 76 ? 19.519 1.139 3.638 1.00 91.50 76 GLU A CA 1
ATOM 549 C C . GLU A 1 76 ? 20.420 2.149 2.920 1.00 91.50 76 GLU A C 1
ATOM 551 O O . GLU A 1 76 ? 20.964 3.052 3.553 1.00 91.50 76 GLU A O 1
ATOM 556 N N . THR A 1 77 ? 20.570 2.002 1.603 1.00 92.12 77 THR A N 1
ATOM 557 C CA . THR A 1 77 ? 21.434 2.856 0.774 1.00 92.12 77 THR A CA 1
ATOM 558 C C . THR A 1 77 ? 20.669 3.939 0.020 1.00 92.12 77 THR A C 1
ATOM 560 O O . THR A 1 77 ? 21.295 4.821 -0.560 1.00 92.12 77 THR A O 1
ATOM 563 N N . ARG A 1 78 ? 19.330 3.898 0.028 1.00 92.00 78 ARG A N 1
ATOM 564 C CA . ARG A 1 78 ? 18.494 4.821 -0.748 1.00 92.00 78 ARG A CA 1
ATOM 565 C C . ARG A 1 78 ? 18.560 6.240 -0.216 1.00 92.00 78 ARG A C 1
ATOM 567 O O . ARG A 1 78 ? 18.386 6.491 0.977 1.00 92.00 78 ARG A O 1
ATOM 574 N N . THR A 1 79 ? 18.749 7.174 -1.141 1.00 90.38 79 THR A N 1
ATOM 575 C CA . THR A 1 79 ? 18.818 8.611 -0.850 1.00 90.38 79 THR A CA 1
ATOM 576 C C . THR A 1 79 ? 17.608 9.386 -1.369 1.00 90.38 79 THR A C 1
ATOM 578 O O . THR A 1 79 ? 17.324 10.479 -0.877 1.00 90.38 79 THR A O 1
ATOM 581 N N . ALA A 1 80 ? 16.859 8.802 -2.306 1.00 89.94 80 ALA A N 1
ATOM 582 C CA . ALA A 1 80 ? 15.623 9.345 -2.848 1.00 89.94 80 ALA A CA 1
ATOM 583 C C . ALA A 1 80 ? 14.480 8.336 -2.689 1.00 89.94 80 ALA A C 1
ATOM 585 O O . ALA A 1 80 ? 14.661 7.138 -2.904 1.00 89.94 80 ALA A O 1
ATOM 586 N N . TRP A 1 81 ? 13.304 8.844 -2.320 1.00 94.31 81 TRP A N 1
ATOM 587 C CA . TRP A 1 81 ? 12.121 8.042 -2.026 1.00 94.31 81 TRP A CA 1
ATOM 588 C C . TRP A 1 81 ? 10.923 8.524 -2.839 1.00 94.31 81 TRP A C 1
ATOM 590 O O . TRP A 1 81 ? 10.719 9.726 -3.010 1.00 94.31 81 TRP A O 1
ATOM 600 N N . THR A 1 82 ? 10.121 7.573 -3.303 1.00 94.69 82 THR A N 1
ATOM 601 C CA . THR A 1 82 ? 8.911 7.778 -4.116 1.00 94.69 82 THR A CA 1
ATOM 602 C C . THR A 1 82 ? 7.642 7.305 -3.397 1.00 94.69 82 THR A C 1
ATOM 604 O O . THR A 1 82 ? 6.587 7.120 -4.008 1.00 94.69 82 THR A O 1
ATOM 607 N N . ASN A 1 83 ? 7.722 7.106 -2.076 1.00 97.19 83 ASN A N 1
ATOM 608 C CA . ASN A 1 83 ? 6.575 6.721 -1.266 1.00 97.19 83 ASN A CA 1
ATOM 609 C C . ASN A 1 83 ? 5.544 7.851 -1.145 1.00 97.19 83 ASN A C 1
ATOM 611 O O . ASN A 1 83 ? 5.866 9.040 -1.213 1.00 97.19 83 ASN A O 1
ATOM 615 N N . VAL A 1 84 ? 4.295 7.474 -0.886 1.00 98.12 84 VAL A N 1
ATOM 616 C CA . VAL A 1 84 ? 3.212 8.435 -0.669 1.00 98.12 84 VAL A CA 1
ATOM 617 C C . VAL A 1 84 ? 3.460 9.302 0.577 1.00 98.12 84 VAL A C 1
ATOM 619 O O . VAL A 1 84 ? 3.978 8.805 1.589 1.00 98.12 84 VAL A O 1
ATOM 622 N N . PRO A 1 85 ? 3.085 10.599 0.546 1.00 97.88 85 PRO A N 1
ATOM 623 C CA . PRO A 1 85 ? 3.411 11.549 1.608 1.00 97.88 85 PRO A CA 1
ATOM 624 C C . PRO A 1 85 ? 2.952 11.159 3.015 1.00 97.88 85 PRO A C 1
ATOM 626 O O . PRO A 1 85 ? 3.668 11.439 3.977 1.00 97.88 85 PRO A O 1
ATOM 629 N N . PHE A 1 86 ? 1.785 10.523 3.171 1.00 98.00 86 PHE A N 1
ATOM 630 C CA . PHE A 1 86 ? 1.259 10.178 4.497 1.00 98.00 86 PHE A CA 1
ATOM 631 C C . PHE A 1 86 ? 2.149 9.170 5.243 1.00 98.00 86 PHE A C 1
ATOM 633 O O . PHE A 1 86 ? 2.134 9.144 6.471 1.00 98.00 86 PHE A O 1
ATOM 640 N N . LEU A 1 87 ? 2.972 8.392 4.531 1.00 98.38 87 LEU A N 1
ATOM 641 C CA . LEU A 1 87 ? 3.923 7.463 5.142 1.00 98.38 87 LEU A CA 1
ATOM 642 C C . LEU A 1 87 ? 5.191 8.154 5.674 1.00 98.38 87 LEU A C 1
ATOM 644 O O . LEU A 1 87 ? 5.954 7.545 6.428 1.00 98.38 87 LEU A O 1
ATOM 648 N N . ASN A 1 88 ? 5.435 9.426 5.344 1.00 96.69 88 ASN A N 1
ATOM 649 C CA . ASN A 1 88 ? 6.605 10.166 5.839 1.00 96.69 88 ASN A CA 1
ATOM 650 C C . ASN A 1 88 ? 6.471 10.612 7.300 1.00 96.69 88 ASN A C 1
ATOM 652 O O . ASN A 1 88 ? 7.464 10.987 7.922 1.00 96.69 88 ASN A O 1
ATOM 656 N N . VAL A 1 89 ? 5.273 10.526 7.875 1.00 94.94 89 VAL A N 1
ATOM 657 C CA . VAL A 1 89 ? 4.994 10.897 9.266 1.00 94.94 89 VAL A CA 1
ATOM 658 C C . VAL A 1 89 ? 4.504 9.691 10.063 1.00 94.94 89 VAL A C 1
ATOM 660 O O . VAL A 1 89 ? 3.902 8.776 9.505 1.00 94.94 89 VAL A O 1
ATOM 663 N N . SER A 1 90 ? 4.773 9.674 11.371 1.00 95.00 90 SER A N 1
ATOM 664 C CA . SER A 1 90 ? 4.242 8.629 12.255 1.00 95.00 90 SER A CA 1
ATOM 665 C C . SER A 1 90 ? 2.722 8.709 12.350 1.00 95.00 90 SER A C 1
ATOM 667 O O . SER A 1 90 ? 2.135 9.794 12.358 1.00 95.00 90 SER A O 1
ATOM 669 N N . PHE A 1 91 ? 2.091 7.543 12.455 1.00 97.69 91 PHE A N 1
ATOM 670 C CA . PHE A 1 91 ? 0.649 7.423 12.638 1.00 97.69 91 PHE A CA 1
ATOM 671 C C . PHE A 1 91 ? 0.258 7.921 14.028 1.00 97.69 91 PHE A C 1
ATOM 673 O O . PHE A 1 91 ? 0.821 7.501 15.037 1.00 97.69 91 PHE A O 1
ATOM 680 N N . ARG A 1 92 ? -0.728 8.818 14.092 1.00 95.88 92 ARG A N 1
ATOM 681 C CA . ARG A 1 92 ? -1.151 9.468 15.345 1.00 95.88 92 ARG A CA 1
ATOM 682 C C . ARG A 1 92 ? -1.973 8.535 16.224 1.00 95.88 92 ARG A C 1
ATOM 684 O O . ARG A 1 92 ? -2.104 8.760 17.423 1.00 95.88 92 ARG A O 1
ATOM 691 N N . GLY A 1 93 ? -2.580 7.525 15.613 1.00 97.25 93 GLY A N 1
ATOM 692 C CA . GLY A 1 93 ? -3.507 6.620 16.264 1.00 97.25 93 GLY A CA 1
ATOM 693 C C . GLY A 1 93 ? -3.832 5.416 15.391 1.00 97.25 93 GLY A C 1
ATOM 694 O O . GLY A 1 93 ? -3.459 5.346 14.221 1.00 97.25 93 GLY A O 1
ATOM 695 N N . TRP A 1 94 ? -4.571 4.471 15.970 1.00 98.19 94 TRP A N 1
ATOM 696 C CA . TRP A 1 94 ? -4.902 3.210 15.304 1.00 98.19 94 TRP A CA 1
ATOM 697 C C . TRP A 1 94 ? -5.774 3.408 14.057 1.00 98.19 94 TRP A C 1
ATOM 699 O O . TRP A 1 94 ? -5.750 2.587 13.150 1.00 98.19 94 TRP A O 1
ATOM 709 N N . THR A 1 95 ? -6.511 4.518 13.968 1.00 98.56 95 THR A N 1
ATOM 710 C CA . THR A 1 95 ? -7.275 4.878 12.766 1.00 98.56 95 THR A CA 1
ATOM 711 C C . THR A 1 95 ? -6.373 5.174 11.568 1.00 98.56 95 THR A C 1
ATOM 713 O O . THR A 1 95 ? -6.722 4.781 10.461 1.00 98.56 95 THR A O 1
ATOM 716 N N . ASP A 1 96 ? -5.204 5.795 11.773 1.00 98.75 96 ASP A N 1
ATOM 717 C CA . ASP A 1 96 ? -4.222 6.035 10.705 1.00 98.75 96 ASP A CA 1
ATOM 718 C C . ASP A 1 96 ? -3.617 4.702 10.225 1.00 98.75 96 ASP A C 1
ATOM 720 O O . ASP A 1 96 ? -3.504 4.476 9.022 1.00 98.75 96 ASP A O 1
ATOM 724 N N . PHE A 1 97 ? -3.314 3.784 11.154 1.00 98.75 97 PHE A N 1
ATOM 725 C CA . PHE A 1 97 ? -2.864 2.427 10.819 1.00 98.75 97 PHE A CA 1
ATOM 726 C C . PHE A 1 97 ? -3.901 1.684 9.972 1.00 98.75 97 PHE A C 1
ATOM 728 O O . PHE A 1 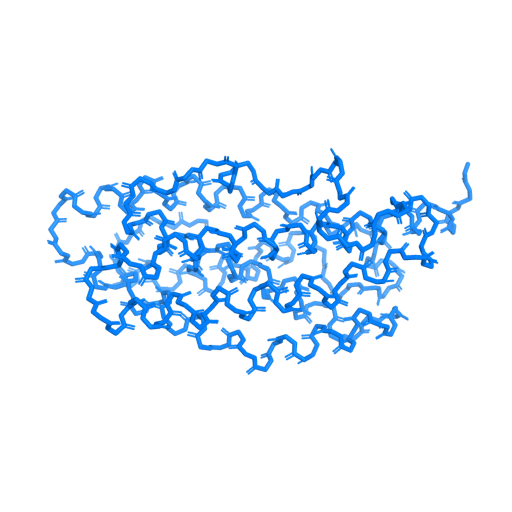97 ? -3.578 1.147 8.914 1.00 98.75 97 PHE A O 1
ATOM 735 N N . VAL A 1 98 ? -5.159 1.676 10.422 1.00 98.81 98 VAL A N 1
ATOM 736 C CA . VAL A 1 98 ? -6.251 0.995 9.716 1.00 98.81 98 VAL A CA 1
ATOM 737 C C . VAL A 1 98 ? -6.522 1.653 8.367 1.00 98.81 98 VAL A C 1
ATOM 739 O O . VAL A 1 98 ? -6.790 0.939 7.413 1.00 98.81 98 VAL A O 1
ATOM 742 N N . ALA A 1 99 ? -6.388 2.975 8.240 1.00 98.81 99 ALA A N 1
ATOM 743 C CA . ALA A 1 99 ? -6.486 3.655 6.951 1.00 98.81 99 ALA A CA 1
ATOM 744 C C . ALA A 1 99 ? -5.390 3.203 5.981 1.00 98.81 99 ALA A C 1
ATOM 746 O O . ALA A 1 99 ? -5.694 2.861 4.841 1.00 98.81 99 ALA A O 1
ATOM 747 N N . ALA A 1 100 ? -4.135 3.148 6.433 1.00 98.88 100 ALA A N 1
ATOM 748 C CA . ALA A 1 100 ? -3.019 2.681 5.617 1.00 98.88 100 ALA A CA 1
ATOM 749 C C . ALA A 1 100 ? -3.210 1.225 5.164 1.00 98.88 100 ALA A C 1
ATOM 751 O O . ALA A 1 100 ? -3.059 0.931 3.985 1.00 98.88 100 ALA A O 1
ATOM 752 N N . ASN A 1 101 ? -3.588 0.333 6.082 1.00 98.69 101 ASN A N 1
ATOM 753 C CA . ASN A 1 101 ? -3.820 -1.085 5.795 1.00 98.69 101 ASN A CA 1
ATOM 754 C C . ASN A 1 101 ? -5.059 -1.343 4.935 1.00 98.69 101 ASN A C 1
ATOM 756 O O . ASN A 1 101 ? -4.993 -2.080 3.963 1.00 98.69 101 ASN A O 1
ATOM 760 N N . PHE A 1 102 ? -6.190 -0.715 5.239 1.00 98.88 102 PHE A N 1
ATOM 761 C CA . PHE A 1 102 ? -7.415 -0.964 4.488 1.00 98.88 102 PHE A CA 1
ATOM 762 C C . PHE A 1 102 ? -7.414 -0.297 3.108 1.00 98.88 102 PHE A C 1
ATOM 764 O O . PHE A 1 102 ? -7.891 -0.894 2.147 1.00 98.88 102 PHE A O 1
ATOM 771 N N . LEU A 1 103 ? -6.906 0.932 2.984 1.00 98.88 103 LEU A N 1
ATOM 772 C CA . LEU A 1 103 ? -6.985 1.687 1.731 1.00 98.88 103 LEU A CA 1
ATOM 773 C C . LEU A 1 103 ? -5.704 1.571 0.910 1.00 98.88 103 LEU A C 1
ATOM 775 O O . LEU A 1 103 ? -5.757 1.146 -0.240 1.00 98.88 103 LEU A O 1
ATOM 779 N N . PHE A 1 104 ? -4.561 1.947 1.479 1.00 98.88 104 PHE A N 1
ATOM 780 C CA . PHE A 1 104 ? -3.342 2.043 0.683 1.00 98.88 104 PHE A CA 1
ATOM 781 C C . PHE A 1 104 ? -2.735 0.672 0.373 1.00 98.88 104 PHE A C 1
ATOM 783 O O . PHE A 1 104 ? -2.351 0.422 -0.760 1.00 98.88 104 PHE A O 1
ATOM 790 N N . ASP A 1 105 ? -2.729 -0.261 1.320 1.00 98.69 105 ASP A N 1
ATOM 791 C CA . ASP A 1 105 ? -2.247 -1.618 1.033 1.00 98.69 105 ASP A CA 1
ATOM 792 C C . ASP A 1 105 ? -3.126 -2.319 -0.022 1.00 98.69 105 ASP A C 1
ATOM 794 O O . ASP A 1 105 ? -2.641 -2.901 -0.992 1.00 98.69 105 ASP A O 1
ATOM 798 N N . THR A 1 106 ? -4.448 -2.119 0.062 1.00 98.81 106 THR A N 1
ATOM 799 C CA . THR A 1 106 ? -5.394 -2.560 -0.974 1.00 98.81 106 THR A CA 1
ATOM 800 C C . THR A 1 106 ? -5.109 -1.929 -2.338 1.00 98.81 106 THR A C 1
ATOM 802 O O . THR A 1 106 ? -5.247 -2.605 -3.360 1.00 98.81 106 THR A O 1
ATOM 805 N N . SER A 1 107 ? -4.731 -0.648 -2.399 1.00 98.81 107 SER A N 1
ATOM 806 C CA . SER A 1 107 ? -4.399 -0.004 -3.675 1.00 98.81 107 SER A CA 1
ATOM 807 C C . SER A 1 107 ? -3.140 -0.622 -4.289 1.00 98.81 107 SER A C 1
ATOM 809 O O . SER A 1 107 ? -3.129 -0.905 -5.491 1.00 98.81 107 SER A O 1
ATOM 811 N N . VAL A 1 108 ? -2.131 -0.935 -3.466 1.00 98.75 108 VAL A N 1
ATOM 812 C CA . VAL A 1 108 ? -0.923 -1.654 -3.892 1.00 98.75 108 VAL A CA 1
ATOM 813 C C . VAL A 1 108 ? -1.275 -3.047 -4.407 1.00 98.75 108 VAL A C 1
ATOM 815 O O . VAL A 1 108 ? -0.887 -3.390 -5.524 1.00 98.75 108 VAL A O 1
ATOM 818 N N . SER A 1 109 ? -2.085 -3.808 -3.671 1.00 98.81 109 SER A N 1
ATOM 819 C CA . SER A 1 109 ? -2.618 -5.106 -4.105 1.00 98.81 109 SER A CA 1
ATOM 820 C C . SER A 1 109 ? -3.297 -5.040 -5.481 1.00 98.81 109 SER A C 1
ATOM 822 O O . SER A 1 109 ? -3.039 -5.870 -6.348 1.00 98.81 109 SER A O 1
ATOM 824 N N . ILE A 1 110 ? -4.122 -4.021 -5.734 1.00 98.81 110 ILE A N 1
ATOM 825 C CA . ILE A 1 110 ? -4.821 -3.849 -7.021 1.00 98.81 110 ILE A CA 1
ATOM 826 C C . ILE A 1 110 ? -3.859 -3.561 -8.173 1.00 98.81 110 ILE A C 1
ATOM 828 O O . ILE A 1 110 ? -4.068 -4.052 -9.286 1.00 98.81 110 ILE A O 1
ATOM 832 N N . LEU A 1 111 ? -2.799 -2.792 -7.925 1.00 98.75 111 LEU A N 1
ATOM 833 C CA . LEU A 1 111 ? -1.753 -2.581 -8.921 1.00 98.75 111 LEU A CA 1
ATOM 834 C C . LEU A 1 111 ? -0.987 -3.881 -9.191 1.00 98.75 111 LEU A C 1
ATOM 836 O O . LEU A 1 111 ? -0.738 -4.218 -10.349 1.00 98.75 111 LEU A O 1
ATOM 840 N N . LEU A 1 112 ? -0.646 -4.639 -8.146 1.00 98.81 112 LEU A N 1
ATOM 841 C CA . LEU A 1 112 ? 0.048 -5.919 -8.291 1.00 98.81 112 LEU A CA 1
ATOM 842 C C . LEU A 1 112 ? -0.793 -6.937 -9.063 1.00 98.81 112 LEU A C 1
ATOM 844 O O . LEU A 1 112 ? -0.253 -7.629 -9.922 1.00 98.81 112 LEU A O 1
ATOM 848 N N . GLU A 1 113 ? -2.109 -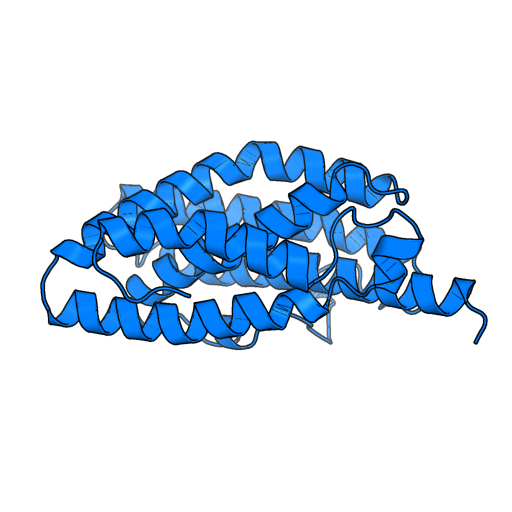6.985 -8.848 1.00 98.81 113 GLU A N 1
ATOM 849 C CA . GLU A 1 113 ? -3.021 -7.807 -9.656 1.00 98.81 113 GLU A CA 1
ATOM 850 C C . GLU A 1 113 ? -2.886 -7.484 -11.146 1.00 98.81 113 GLU A C 1
ATOM 852 O O . GLU A 1 113 ? -2.781 -8.397 -11.970 1.00 98.81 113 GLU A O 1
ATOM 857 N N . ALA A 1 114 ? -2.813 -6.194 -11.492 1.00 98.56 114 ALA A N 1
ATOM 858 C CA . ALA A 1 114 ? -2.633 -5.757 -12.871 1.00 98.56 114 ALA A CA 1
ATOM 859 C C . ALA A 1 114 ? -1.256 -6.130 -13.453 1.00 98.56 114 ALA A C 1
ATOM 861 O O . ALA A 1 114 ? -1.126 -6.199 -14.676 1.00 98.56 114 ALA A O 1
ATOM 862 N N . ALA A 1 115 ? -0.265 -6.411 -12.603 1.00 98.56 115 ALA A N 1
ATOM 863 C CA . ALA A 1 115 ? 1.097 -6.792 -12.972 1.00 98.56 115 ALA A CA 1
ATOM 864 C C . ALA A 1 115 ? 1.332 -8.316 -13.043 1.00 98.56 115 ALA A C 1
ATOM 866 O O . ALA A 1 115 ? 2.400 -8.750 -13.473 1.00 98.56 115 ALA A O 1
ATOM 867 N N . THR A 1 116 ? 0.369 -9.155 -12.648 1.00 98.56 116 THR A N 1
ATOM 868 C CA . THR A 1 116 ? 0.542 -10.628 -12.585 1.00 98.56 116 THR A CA 1
ATOM 869 C C . THR A 1 116 ? 0.871 -11.289 -13.927 1.00 98.56 116 THR A C 1
ATOM 871 O O . THR A 1 116 ? 1.517 -12.336 -13.957 1.00 98.56 116 THR A O 1
ATOM 874 N N . ALA A 1 117 ? 0.473 -10.670 -15.040 1.00 97.19 117 ALA A N 1
ATOM 875 C CA . ALA A 1 117 ? 0.770 -11.111 -16.403 1.00 97.19 117 ALA A CA 1
ATOM 876 C C . ALA A 1 117 ? 1.760 -10.180 -17.132 1.00 97.19 117 ALA A C 1
ATOM 878 O O . ALA A 1 117 ? 1.773 -10.145 -18.359 1.00 97.19 117 ALA A O 1
ATOM 879 N N . SER A 1 118 ? 2.566 -9.418 -16.383 1.00 98.00 118 SER A N 1
ATOM 880 C CA . SER A 1 118 ? 3.505 -8.437 -16.935 1.00 98.00 118 SER A CA 1
ATOM 881 C C . SER A 1 118 ? 4.464 -9.047 -17.961 1.00 98.00 118 SER A C 1
ATOM 883 O O . SER A 1 118 ? 5.083 -10.087 -17.713 1.00 98.00 118 SER A O 1
ATOM 885 N N . SER A 1 119 ? 4.671 -8.341 -19.074 1.00 96.44 119 SER A N 1
ATOM 886 C CA . SER A 1 119 ? 5.725 -8.627 -20.053 1.00 96.44 119 SER A CA 1
ATOM 887 C C . SER A 1 119 ? 7.130 -8.547 -19.439 1.00 96.44 119 SER A C 1
ATOM 889 O O . SER A 1 119 ? 8.050 -9.233 -19.893 1.00 96.44 119 SER A O 1
ATOM 891 N N . PHE A 1 120 ? 7.297 -7.797 -18.342 1.00 96.12 120 PHE A N 1
ATOM 892 C CA . PHE A 1 120 ? 8.493 -7.846 -17.509 1.00 96.12 120 PHE A CA 1
ATOM 893 C C . PHE A 1 120 ? 8.380 -8.977 -16.476 1.00 96.12 120 PHE A C 1
ATOM 895 O O . PHE A 1 120 ? 7.923 -8.798 -15.346 1.00 96.12 120 PHE A O 1
ATOM 902 N N . SER A 1 121 ? 8.834 -10.170 -16.873 1.00 97.19 121 SER A N 1
ATOM 903 C CA . SER A 1 121 ? 8.696 -11.405 -16.084 1.00 97.19 121 SER A CA 1
ATOM 904 C C . SER A 1 121 ? 9.126 -11.303 -14.606 1.00 97.19 121 SER A C 1
ATOM 906 O O . SER A 1 121 ? 8.420 -11.865 -13.764 1.00 97.19 121 SER A O 1
ATOM 908 N N . PRO A 1 122 ? 10.218 -10.601 -14.229 1.00 97.38 122 PRO A N 1
ATOM 909 C CA . PRO A 1 122 ? 10.579 -10.460 -12.820 1.00 97.38 122 PRO A CA 1
ATOM 910 C C . PRO A 1 122 ? 9.499 -9.767 -11.976 1.00 97.38 122 PRO A C 1
ATOM 912 O O . PRO A 1 122 ? 9.235 -10.212 -10.861 1.00 97.38 122 PRO A O 1
ATOM 915 N N . LEU A 1 123 ? 8.832 -8.736 -12.510 1.00 97.94 123 LEU A N 1
ATOM 916 C CA . LEU A 1 123 ? 7.721 -8.062 -11.831 1.00 97.94 123 LEU A CA 1
ATOM 917 C C . LEU A 1 123 ? 6.513 -8.993 -11.689 1.00 97.94 123 LEU A C 1
ATOM 919 O O . LEU A 1 123 ? 5.992 -9.123 -10.584 1.00 97.94 123 LEU A O 1
ATOM 923 N N . ALA A 1 124 ? 6.129 -9.703 -12.757 1.00 98.50 124 ALA A N 1
ATOM 924 C CA . ALA A 1 124 ? 5.029 -10.673 -12.714 1.00 98.50 124 ALA A CA 1
ATOM 925 C C . ALA A 1 124 ? 5.238 -11.738 -11.626 1.00 98.50 124 ALA A C 1
ATOM 927 O O . ALA A 1 124 ? 4.339 -12.028 -10.838 1.00 98.50 124 ALA A O 1
ATOM 928 N N . GLN A 1 125 ? 6.455 -12.281 -11.526 1.00 98.44 125 GLN A N 1
ATOM 929 C CA . GLN A 1 125 ? 6.794 -13.283 -10.514 1.00 98.44 125 GLN A CA 1
ATOM 930 C C . GLN A 1 125 ? 6.677 -12.741 -9.083 1.00 98.44 125 GLN A C 1
ATOM 932 O O . GLN A 1 125 ? 6.208 -13.463 -8.202 1.00 98.44 125 GLN A O 1
ATOM 937 N N . ARG A 1 126 ? 7.098 -11.492 -8.831 1.00 98.38 126 ARG A N 1
ATOM 938 C CA . ARG A 1 126 ? 6.947 -10.860 -7.508 1.00 98.38 126 ARG A CA 1
ATOM 939 C C . ARG A 1 126 ? 5.495 -10.546 -7.195 1.00 98.38 126 ARG A C 1
ATOM 941 O O . ARG A 1 126 ? 5.056 -10.888 -6.105 1.00 98.38 126 ARG A O 1
ATOM 948 N N . ALA A 1 127 ? 4.753 -9.996 -8.151 1.00 98.69 127 ALA A N 1
ATOM 949 C CA . ALA A 1 127 ? 3.334 -9.712 -7.994 1.00 98.69 127 ALA A CA 1
ATOM 950 C C . ALA A 1 127 ? 2.547 -10.972 -7.603 1.00 98.69 127 ALA A C 1
ATOM 952 O O . ALA A 1 127 ? 1.868 -10.969 -6.582 1.00 98.69 127 ALA A O 1
ATOM 953 N N . CYS A 1 128 ? 2.715 -12.077 -8.338 1.00 98.56 128 CYS A N 1
ATOM 954 C CA . CYS A 1 128 ? 2.043 -13.339 -8.023 1.00 98.56 128 CYS A CA 1
ATOM 955 C C . CYS A 1 128 ? 2.383 -13.863 -6.623 1.00 98.56 128 CYS A C 1
ATOM 957 O O . CYS A 1 128 ? 1.498 -14.374 -5.952 1.00 98.56 128 CYS A O 1
ATOM 959 N N . ARG A 1 129 ? 3.643 -13.741 -6.183 1.00 98.38 129 ARG A N 1
ATOM 960 C CA . ARG A 1 129 ? 4.066 -14.199 -4.851 1.00 98.38 129 ARG A CA 1
ATOM 961 C C . ARG A 1 129 ? 3.534 -13.328 -3.725 1.00 98.38 129 ARG A C 1
ATOM 963 O O . ARG A 1 129 ? 3.022 -13.861 -2.756 1.00 98.38 129 ARG A O 1
ATOM 970 N N . ILE A 1 130 ? 3.631 -12.012 -3.865 1.00 98.56 130 ILE A N 1
ATOM 971 C CA . ILE A 1 130 ? 3.156 -11.065 -2.850 1.00 98.56 130 ILE A CA 1
ATOM 972 C C . ILE A 1 130 ? 1.646 -11.225 -2.638 1.00 98.56 130 ILE A C 1
ATOM 974 O O . ILE A 1 130 ? 1.178 -11.292 -1.506 1.00 98.56 130 ILE A O 1
ATOM 978 N N . LEU A 1 131 ? 0.886 -11.403 -3.722 1.00 98.69 131 LEU A N 1
ATOM 979 C CA . LEU A 1 131 ? -0.563 -11.612 -3.660 1.00 98.69 131 LEU A CA 1
ATOM 980 C C . LEU A 1 131 ? -0.988 -12.928 -2.975 1.00 98.69 131 LEU A C 1
ATOM 982 O O . LEU A 1 131 ? -2.177 -13.100 -2.713 1.00 98.69 131 LEU A O 1
ATOM 986 N N . GLU A 1 132 ? -0.066 -13.849 -2.665 1.00 98.12 132 GLU A N 1
ATOM 987 C CA . GLU A 1 132 ? -0.361 -15.018 -1.819 1.00 98.12 132 GLU A CA 1
ATOM 988 C C . GLU A 1 132 ? -0.553 -14.615 -0.338 1.00 98.12 132 GLU A C 1
ATOM 990 O O . GLU A 1 132 ? -1.264 -15.309 0.391 1.00 98.12 132 GLU A O 1
ATOM 995 N N . GLU A 1 133 ? 0.028 -13.490 0.100 1.00 96.88 133 GLU A N 1
ATOM 996 C CA . GLU A 1 133 ? 0.049 -13.017 1.499 1.00 96.88 133 GLU A CA 1
ATOM 997 C C . GLU A 1 133 ? -0.985 -11.898 1.764 1.00 96.88 133 GLU A C 1
ATOM 999 O O . GLU A 1 133 ? -1.671 -11.895 2.792 1.00 96.88 133 GLU A O 1
ATOM 1004 N N . GLU A 1 134 ? -1.197 -11.011 0.786 1.00 96.19 134 GLU A N 1
ATOM 1005 C CA . GLU A 1 134 ? -2.118 -9.856 0.835 1.00 96.19 134 GLU A CA 1
ATOM 1006 C C . GLU A 1 134 ? -3.572 -10.133 1.281 1.00 96.19 134 GLU A C 1
ATOM 1008 O O . GLU A 1 134 ? -4.175 -9.270 1.932 1.00 96.19 134 GLU A O 1
ATOM 1013 N N . PRO A 1 135 ? -4.194 -11.305 1.016 1.00 97.75 135 PRO A N 1
ATOM 1014 C CA . PRO A 1 135 ? -5.549 -11.574 1.499 1.00 97.75 135 PRO A CA 1
ATOM 1015 C C . PRO A 1 135 ? -5.698 -11.468 3.025 1.00 97.75 135 PRO A C 1
ATOM 1017 O O . PRO A 1 135 ? -6.777 -11.121 3.518 1.00 97.75 135 PRO A O 1
ATOM 1020 N N . LEU A 1 136 ? -4.630 -11.736 3.786 1.00 97.50 136 LEU A N 1
ATOM 1021 C CA . LEU A 1 136 ? -4.635 -11.572 5.242 1.00 97.50 136 LEU A CA 1
ATOM 1022 C C . LEU A 1 136 ? -4.636 -10.093 5.651 1.00 97.50 136 LEU A C 1
ATOM 1024 O O . LEU A 1 136 ? -5.331 -9.729 6.604 1.00 97.50 136 LEU A O 1
ATOM 1028 N N . HIS A 1 137 ? -3.923 -9.241 4.911 1.00 98.38 137 HIS A N 1
ATOM 1029 C CA . HIS A 1 137 ? -3.893 -7.794 5.131 1.00 98.38 137 HIS A CA 1
ATOM 1030 C C . HIS A 1 137 ? -5.274 -7.188 4.867 1.00 98.38 137 HIS A C 1
ATOM 1032 O O . HIS A 1 137 ? -5.783 -6.429 5.697 1.00 98.38 137 HIS A O 1
ATOM 1038 N N . TRP A 1 138 ? -5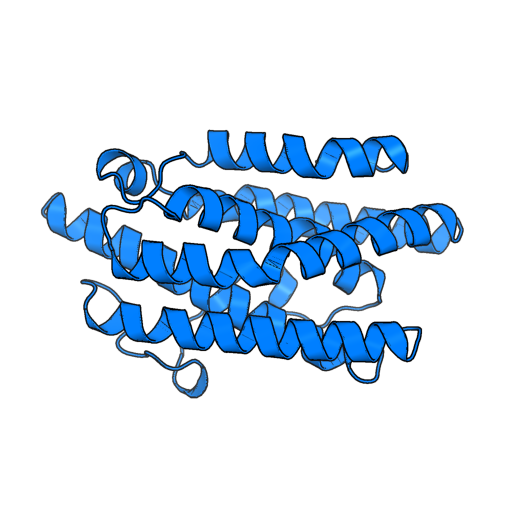.927 -7.603 3.773 1.00 98.50 138 TRP A N 1
ATOM 1039 C CA . TRP A 1 138 ? -7.302 -7.210 3.458 1.00 98.50 138 TRP A CA 1
ATOM 1040 C C . TRP A 1 138 ? -8.271 -7.570 4.589 1.00 98.50 138 TRP A C 1
ATOM 1042 O O . TRP A 1 138 ? -9.006 -6.708 5.075 1.00 98.50 138 TRP A O 1
ATOM 1052 N N . LEU A 1 139 ? -8.256 -8.829 5.044 1.00 98.38 139 LEU A N 1
ATOM 1053 C CA . LEU A 1 139 ? -9.161 -9.297 6.096 1.00 98.38 139 LEU A CA 1
ATOM 1054 C C . LEU A 1 139 ? -8.968 -8.507 7.399 1.00 98.38 139 LEU A C 1
ATOM 1056 O O . LEU A 1 139 ? -9.944 -8.155 8.071 1.00 98.38 139 LEU A O 1
ATOM 1060 N N . HIS A 1 140 ? -7.714 -8.211 7.748 1.00 98.50 140 HIS A N 1
ATOM 1061 C CA . HIS A 1 140 ? -7.384 -7.384 8.901 1.00 98.50 140 HIS A CA 1
ATOM 1062 C C . HIS A 1 140 ? -7.961 -5.964 8.757 1.00 98.50 140 HIS A C 1
ATOM 1064 O O . HIS A 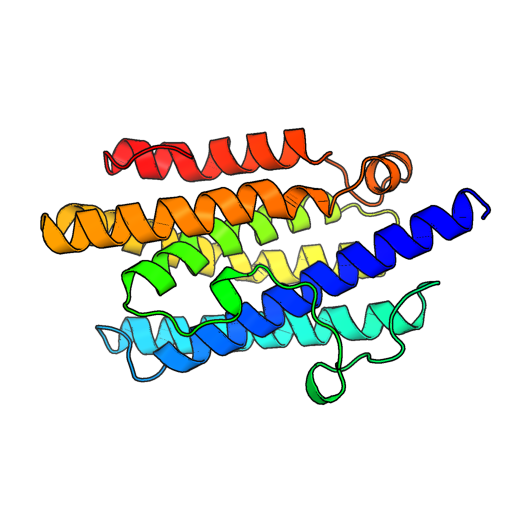1 140 ? -8.674 -5.498 9.654 1.00 98.50 140 HIS A O 1
ATOM 1070 N N . GLY A 1 141 ? -7.706 -5.298 7.628 1.00 98.50 141 GLY A N 1
ATOM 1071 C CA . GLY A 1 141 ? -8.150 -3.928 7.361 1.00 98.50 141 GLY A CA 1
ATOM 1072 C C . GLY A 1 141 ? -9.669 -3.792 7.301 1.00 98.50 141 GLY A C 1
ATOM 1073 O O . GLY A 1 141 ? -10.243 -2.909 7.945 1.00 98.50 141 GLY A O 1
ATOM 1074 N N . GLU A 1 142 ? -10.342 -4.703 6.599 1.00 98.50 142 GLU A N 1
ATOM 1075 C CA . GLU A 1 142 ? -11.804 -4.757 6.503 1.00 98.50 142 GLU A CA 1
ATOM 1076 C C . GLU A 1 142 ? -12.438 -4.956 7.890 1.00 98.50 142 GLU A C 1
ATOM 1078 O O . GLU A 1 142 ? -13.349 -4.221 8.292 1.00 98.50 142 GLU A O 1
ATOM 1083 N N . GLY A 1 143 ? -11.935 -5.929 8.656 1.00 98.19 143 GLY A N 1
ATOM 1084 C CA . GLY A 1 143 ? -12.443 -6.243 9.989 1.00 98.19 143 GLY A CA 1
ATOM 1085 C C . GLY A 1 143 ? -12.292 -5.077 10.966 1.00 98.19 143 GLY A C 1
ATOM 1086 O O . GLY A 1 143 ? -13.221 -4.763 11.720 1.00 98.19 143 GLY A O 1
ATOM 1087 N N . TRP A 1 144 ? -11.144 -4.397 10.943 1.00 98.44 144 TRP A N 1
ATOM 1088 C CA . TRP A 1 144 ? -10.915 -3.223 11.783 1.00 98.44 144 TRP A CA 1
ATOM 1089 C C . TRP A 1 144 ? -11.715 -2.004 11.348 1.00 98.44 144 TRP A C 1
ATOM 1091 O O . TRP A 1 144 ? -12.201 -1.281 12.218 1.00 98.44 144 TRP A O 1
ATOM 1101 N N . THR A 1 145 ? -11.914 -1.805 10.048 1.00 98.56 145 THR A N 1
ATOM 1102 C CA . THR A 1 145 ? -12.755 -0.721 9.523 1.00 98.56 145 THR A CA 1
ATOM 1103 C C . THR A 1 145 ? -14.161 -0.799 10.107 1.00 98.56 145 THR A C 1
ATOM 1105 O O . THR A 1 145 ? -14.624 0.166 10.718 1.00 98.56 145 THR A O 1
ATOM 1108 N N . ARG A 1 146 ? -14.803 -1.974 10.036 1.00 97.69 146 ARG A N 1
ATOM 1109 C CA . ARG A 1 146 ? -16.130 -2.196 10.640 1.00 97.69 146 ARG A CA 1
ATOM 1110 C C . ARG A 1 146 ? -16.119 -1.956 12.149 1.00 97.69 146 ARG A C 1
ATOM 1112 O O . ARG A 1 146 ? -16.951 -1.225 12.671 1.00 97.69 146 ARG A O 1
ATOM 1119 N N . ARG A 1 147 ? -15.131 -2.511 12.859 1.00 97.56 147 ARG A N 1
ATOM 1120 C CA . ARG A 1 147 ? -15.034 -2.369 14.321 1.00 97.56 147 ARG A CA 1
ATOM 1121 C C . ARG A 1 147 ? -14.869 -0.915 14.766 1.00 97.56 147 ARG A C 1
ATOM 1123 O O . ARG A 1 147 ? -15.413 -0.538 15.800 1.00 97.56 147 ARG A O 1
ATOM 1130 N N . LEU A 1 148 ? -14.079 -0.117 14.048 1.00 98.00 148 LEU A N 1
ATOM 1131 C CA . LEU A 1 148 ? -13.841 1.286 14.399 1.00 98.00 148 LEU A CA 1
ATOM 1132 C C . LEU A 1 148 ? -15.014 2.187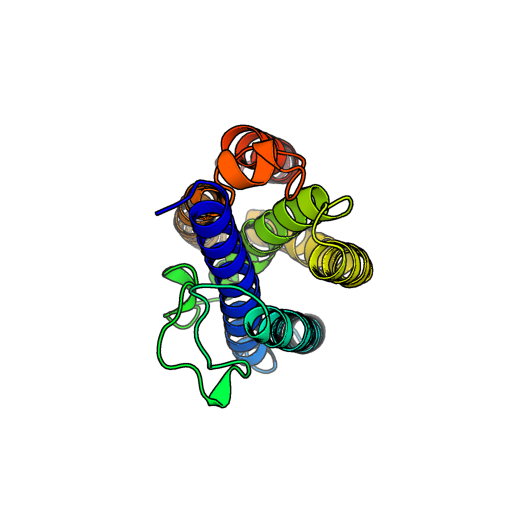 14.017 1.00 98.00 148 LEU A C 1
ATOM 1134 O O . LEU A 1 148 ? -15.294 3.128 14.760 1.00 98.00 148 LEU A O 1
ATOM 1138 N N . ALA A 1 149 ? -15.725 1.874 12.932 1.00 97.00 149 ALA A N 1
ATOM 1139 C CA . ALA A 1 149 ? -16.928 2.593 12.520 1.00 97.00 149 ALA A CA 1
ATOM 1140 C C . ALA A 1 149 ? -18.018 2.603 13.613 1.00 97.00 149 ALA A C 1
ATOM 1142 O O . ALA A 1 149 ? -18.707 3.616 13.763 1.00 97.00 149 ALA A O 1
ATOM 1143 N N . ASP A 1 150 ? -18.098 1.530 14.409 1.00 94.81 150 ASP A N 1
ATOM 1144 C CA . ASP A 1 150 ? -19.109 1.323 15.458 1.00 94.81 150 ASP A CA 1
ATOM 1145 C C . ASP A 1 150 ? -18.634 1.698 16.879 1.00 94.81 150 ASP A C 1
ATOM 1147 O O . ASP A 1 150 ? -19.396 1.618 17.843 1.00 94.81 150 ASP A O 1
ATOM 1151 N N . LYS A 1 151 ? -17.371 2.116 17.059 1.00 91.06 151 LYS A N 1
ATOM 1152 C CA . LYS A 1 151 ? -16.750 2.285 18.394 1.00 91.06 151 LYS A CA 1
ATOM 1153 C C . LYS A 1 151 ? -17.129 3.590 19.118 1.00 91.06 151 LYS A C 1
ATOM 1155 O O . LYS A 1 151 ? -16.761 3.776 20.278 1.00 91.06 151 LYS A O 1
ATOM 1160 N N . GLY A 1 152 ? -17.856 4.486 18.450 1.00 94.00 152 GLY A N 1
ATOM 1161 C CA . GLY A 1 152 ? -18.325 5.773 18.976 1.00 94.00 152 GLY A CA 1
ATOM 1162 C C . GLY A 1 152 ? -17.879 6.970 18.131 1.00 94.00 152 GLY A C 1
ATOM 1163 O O . GLY A 1 152 ? -16.912 6.882 17.375 1.00 94.00 152 GLY A O 1
ATOM 1164 N N . GLN A 1 153 ? -18.572 8.106 18.283 1.00 95.50 153 GLN A N 1
ATOM 1165 C CA . GLN A 1 153 ? -18.452 9.251 17.367 1.00 95.50 153 GLN A CA 1
ATOM 1166 C C . GLN A 1 153 ? -17.017 9.776 17.219 1.00 95.50 153 GLN A C 1
ATOM 1168 O O . GLN A 1 153 ? -16.552 9.951 16.103 1.00 95.50 153 GLN A O 1
ATOM 1173 N N . GLY A 1 154 ? -16.274 9.948 18.318 1.00 97.31 154 GLY A N 1
ATOM 1174 C CA . GLY A 1 154 ? -14.903 10.472 18.241 1.00 97.31 154 GLY A CA 1
ATOM 1175 C C . GLY A 1 154 ? -13.927 9.557 17.487 1.00 97.31 154 GLY A C 1
ATOM 1176 O O . GLY A 1 154 ? -13.077 10.040 16.744 1.00 97.31 154 GLY A O 1
ATOM 1177 N N . VAL A 1 155 ? -14.062 8.232 17.634 1.00 97.62 155 VAL A N 1
ATOM 1178 C CA . VAL A 1 155 ? -13.245 7.258 16.883 1.00 97.62 155 VAL A CA 1
ATOM 1179 C C . VAL A 1 155 ? -13.661 7.238 15.416 1.00 97.62 155 VAL A C 1
ATOM 1181 O O . VAL A 1 155 ? -12.803 7.184 14.538 1.00 97.62 155 VAL A O 1
ATOM 1184 N N . ARG A 1 156 ? -14.969 7.322 15.155 1.00 97.94 156 ARG A N 1
ATOM 1185 C CA . ARG A 1 156 ? -15.527 7.392 13.806 1.00 97.94 156 ARG A CA 1
ATOM 1186 C C . ARG A 1 156 ? -15.037 8.631 13.055 1.00 97.94 156 ARG A C 1
ATOM 1188 O O . ARG A 1 156 ? -14.582 8.500 11.926 1.00 97.94 156 ARG A O 1
ATOM 1195 N N . ASP A 1 157 ? -15.057 9.801 13.686 1.00 98.25 157 ASP A N 1
ATOM 1196 C CA . ASP A 1 157 ? -14.584 11.052 13.081 1.00 98.25 157 ASP A CA 1
ATOM 1197 C C . ASP A 1 157 ? -13.081 10.992 12.770 1.00 98.25 157 ASP A C 1
ATOM 1199 O O . ASP A 1 157 ? -12.650 11.388 11.686 1.00 98.25 157 ASP A O 1
ATOM 1203 N N . ALA A 1 158 ? -12.283 10.431 13.687 1.00 98.44 158 ALA A N 1
ATOM 1204 C CA . ALA A 1 158 ? -10.858 10.207 13.458 1.00 98.44 158 ALA A CA 1
ATOM 1205 C C . ALA A 1 158 ? -10.607 9.232 12.294 1.00 98.44 158 ALA A C 1
ATOM 1207 O O . ALA A 1 158 ? -9.740 9.493 11.464 1.00 98.44 158 ALA A O 1
ATOM 1208 N N . LEU A 1 159 ? -11.390 8.151 12.193 1.00 98.62 159 LEU A N 1
ATOM 1209 C CA . LEU A 1 159 ? -11.316 7.199 11.081 1.00 98.62 159 LEU A CA 1
ATOM 1210 C C . LEU A 1 159 ? -11.640 7.864 9.742 1.00 98.62 159 LEU A C 1
ATOM 1212 O O . LEU A 1 159 ? -10.887 7.697 8.789 1.00 98.62 159 LEU A O 1
ATOM 1216 N N . ILE A 1 160 ? -12.715 8.653 9.681 1.00 98.69 160 ILE A N 1
ATOM 1217 C CA . ILE A 1 160 ? -13.113 9.393 8.475 1.00 98.69 160 ILE A CA 1
ATOM 1218 C C . ILE A 1 160 ? -12.005 10.360 8.044 1.00 98.69 160 ILE A C 1
ATOM 1220 O O . ILE A 1 160 ? -11.681 10.430 6.859 1.00 98.69 160 ILE A O 1
ATOM 1224 N N . ALA A 1 161 ? -11.385 11.069 8.991 1.00 98.50 161 ALA A N 1
ATOM 1225 C CA . ALA A 1 161 ? -10.275 11.968 8.693 1.00 98.50 161 ALA A CA 1
ATOM 1226 C C . ALA A 1 161 ? -9.057 11.217 8.124 1.00 98.50 161 ALA A C 1
ATOM 1228 O O . ALA A 1 161 ? -8.493 11.644 7.114 1.00 98.50 161 ALA A O 1
ATOM 1229 N N . SER A 1 162 ? -8.675 10.085 8.729 1.00 98.69 162 SER A N 1
ATOM 1230 C CA . SER A 1 162 ? -7.597 9.228 8.217 1.00 98.69 162 SER A CA 1
ATOM 1231 C C . SER A 1 162 ? -7.931 8.684 6.820 1.00 98.69 162 SER A C 1
ATOM 1233 O O . SER A 1 162 ? -7.085 8.722 5.927 1.00 98.69 162 SER A O 1
ATOM 1235 N N . PHE A 1 163 ? -9.171 8.238 6.594 1.00 98.81 163 PHE A N 1
ATOM 1236 C CA . PHE A 1 163 ? -9.623 7.690 5.310 1.00 98.81 163 PHE A CA 1
ATOM 1237 C C . PHE A 1 163 ? -9.638 8.741 4.205 1.00 98.81 163 PHE A C 1
ATOM 1239 O O . PHE A 1 163 ? -9.208 8.447 3.096 1.00 98.81 163 PHE A O 1
ATOM 1246 N N . GLY A 1 164 ? -10.059 9.973 4.501 1.00 98.56 164 GLY A N 1
ATOM 1247 C CA . GLY A 1 164 ? -10.026 11.065 3.528 1.00 98.56 164 GLY A CA 1
ATOM 1248 C C . GLY A 1 164 ? -8.608 11.356 3.032 1.00 98.56 164 GLY A C 1
ATOM 1249 O O . GLY A 1 164 ? -8.384 11.470 1.828 1.00 98.56 164 GLY A O 1
ATOM 1250 N N . GLN A 1 165 ? -7.630 11.416 3.943 1.00 98.19 165 GLN A N 1
ATOM 1251 C CA . GLN A 1 165 ? -6.233 11.660 3.578 1.00 98.19 165 GLN A CA 1
ATOM 1252 C C . GLN A 1 165 ? -5.620 10.483 2.809 1.00 98.19 165 GLN A C 1
ATOM 1254 O O . GLN A 1 165 ? -5.031 10.679 1.745 1.00 98.19 165 GLN A O 1
ATOM 1259 N N . VAL A 1 166 ? -5.735 9.266 3.348 1.00 98.75 166 VAL A N 1
ATOM 1260 C CA . VAL A 1 166 ? -5.108 8.078 2.752 1.00 98.75 166 VAL A CA 1
ATOM 1261 C C . VAL A 1 166 ? -5.795 7.696 1.443 1.00 98.75 166 VAL A C 1
ATOM 1263 O O . VAL A 1 166 ? -5.115 7.357 0.478 1.00 98.75 166 VAL A O 1
ATOM 1266 N N . GLY A 1 167 ? -7.122 7.800 1.367 1.00 98.62 167 GLY A N 1
ATOM 1267 C CA . GLY A 1 167 ? -7.895 7.518 0.160 1.00 98.62 167 GLY A CA 1
ATOM 1268 C C . GLY A 1 167 ? -7.525 8.441 -0.998 1.00 98.62 167 GLY A C 1
ATOM 1269 O O . GLY A 1 167 ? -7.247 7.953 -2.093 1.00 98.62 167 GLY A O 1
ATOM 1270 N N . ALA A 1 168 ? -7.421 9.752 -0.752 1.00 98.56 168 ALA A N 1
ATOM 1271 C CA . ALA A 1 168 ? -6.985 10.709 -1.771 1.00 98.56 168 ALA A CA 1
ATOM 1272 C C . ALA A 1 168 ? -5.581 10.375 -2.305 1.00 98.56 168 ALA A C 1
ATOM 1274 O O . ALA A 1 168 ? -5.394 10.246 -3.513 1.00 98.56 168 ALA A O 1
ATOM 1275 N N . GLN A 1 169 ? -4.616 10.131 -1.411 1.00 98.56 169 GLN A N 1
ATOM 1276 C CA . GLN A 1 169 ? -3.251 9.782 -1.823 1.00 98.56 169 GLN A CA 1
ATOM 1277 C C . GLN A 1 169 ? -3.168 8.410 -2.508 1.00 98.56 169 GLN A C 1
ATOM 1279 O O . GLN A 1 169 ? -2.348 8.230 -3.403 1.00 98.56 169 GLN A O 1
ATOM 1284 N N . SER A 1 170 ? -4.040 7.459 -2.155 1.00 98.56 170 SER A N 1
ATOM 1285 C CA . SER A 1 170 ? -4.139 6.160 -2.841 1.00 98.56 170 SER A CA 1
ATOM 1286 C C . SER A 1 170 ? -4.618 6.322 -4.288 1.00 98.56 170 SER A C 1
ATOM 1288 O O . SER A 1 170 ? -4.069 5.699 -5.193 1.00 98.56 170 SER A O 1
ATOM 1290 N N . LEU A 1 171 ? -5.610 7.187 -4.525 1.00 98.50 171 LEU A N 1
ATOM 1291 C CA . LEU A 1 171 ? -6.115 7.488 -5.870 1.00 98.50 171 LEU A CA 1
ATOM 1292 C C . LEU A 1 171 ? -5.091 8.248 -6.727 1.00 98.50 171 LEU A C 1
ATOM 1294 O O . LEU A 1 171 ? -4.998 8.009 -7.936 1.00 98.50 171 LEU A O 1
ATOM 1298 N N . GLU A 1 172 ? -4.341 9.168 -6.119 1.00 98.00 172 GLU A N 1
ATOM 1299 C CA . GLU A 1 172 ? -3.254 9.900 -6.780 1.00 98.00 172 GLU A CA 1
ATOM 1300 C C . GLU A 1 172 ? -2.095 8.967 -7.150 1.00 98.00 172 GLU A C 1
ATOM 1302 O O . GLU A 1 172 ? -1.579 9.047 -8.265 1.00 98.00 172 GLU A O 1
ATOM 1307 N N . TRP A 1 173 ? -1.737 8.036 -6.260 1.00 98.12 173 TRP A N 1
ATOM 1308 C CA . TRP A 1 173 ? -0.612 7.117 -6.438 1.00 98.12 173 TRP A CA 1
ATOM 1309 C C . TRP A 1 173 ? -0.708 6.255 -7.704 1.00 98.12 173 TRP A C 1
ATOM 1311 O O . TRP A 1 173 ? 0.317 5.996 -8.332 1.00 98.12 173 TRP A O 1
ATOM 1321 N N . PHE A 1 174 ? -1.915 5.897 -8.158 1.00 98.12 174 PHE A N 1
ATOM 1322 C CA . PHE A 1 174 ? -2.108 5.153 -9.413 1.00 98.12 174 PHE A CA 1
ATOM 1323 C C . PHE A 1 174 ? -1.572 5.865 -10.663 1.00 98.12 174 PHE A C 1
ATOM 1325 O O . PHE A 1 174 ? -1.426 5.230 -11.704 1.00 98.12 174 PHE A O 1
ATOM 1332 N N . ALA A 1 175 ? -1.218 7.152 -10.584 1.00 94.12 175 ALA A N 1
ATOM 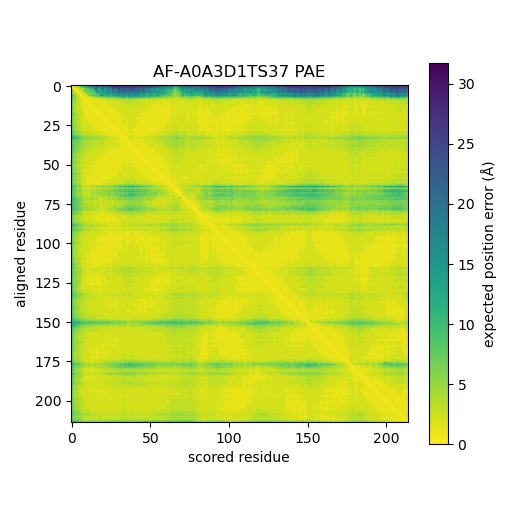1333 C CA . ALA A 1 175 ? -0.493 7.833 -11.654 1.00 94.12 175 ALA A CA 1
ATOM 1334 C C . ALA A 1 175 ? 0.872 7.187 -11.982 1.00 94.12 175 ALA A C 1
ATOM 1336 O O . ALA A 1 175 ? 1.374 7.398 -13.083 1.00 94.12 175 ALA A O 1
ATOM 1337 N N . CYS A 1 176 ? 1.448 6.371 -11.085 1.00 90.88 176 CYS A N 1
ATOM 1338 C CA . CYS A 1 176 ? 2.654 5.583 -11.378 1.00 90.88 176 CYS A CA 1
ATOM 1339 C C . CYS A 1 176 ? 2.432 4.494 -12.450 1.00 90.88 176 CYS A C 1
ATOM 1341 O O . CYS A 1 176 ? 3.386 4.056 -13.086 1.00 90.88 176 CYS A O 1
ATOM 1343 N N . SER A 1 177 ? 1.181 4.095 -12.704 1.00 89.56 177 SER A N 1
ATOM 1344 C CA . SER A 1 177 ? 0.785 3.141 -13.747 1.00 89.56 177 SER A CA 1
ATOM 1345 C C . SER A 1 177 ? 0.579 3.834 -15.102 1.00 89.56 177 SER A C 1
ATOM 1347 O O . SER A 1 177 ? -0.525 3.837 -15.641 1.00 89.56 177 SER A O 1
ATOM 1349 N N . SER A 1 178 ? 1.608 4.473 -15.658 1.00 87.69 178 SER A N 1
ATOM 1350 C CA . SER A 1 178 ? 1.477 5.233 -16.912 1.00 87.69 178 SER A CA 1
ATOM 1351 C C . SER A 1 178 ? 0.879 4.408 -18.068 1.00 87.69 178 SER A C 1
ATOM 1353 O O . SER A 1 178 ? 1.041 3.190 -18.150 1.00 87.69 178 SER A O 1
ATOM 1355 N N . THR A 1 179 ? 0.214 5.077 -19.015 1.00 88.62 179 THR A N 1
ATOM 1356 C CA . THR A 1 179 ? -0.341 4.433 -20.223 1.00 88.62 179 THR A CA 1
ATOM 1357 C C . THR A 1 179 ? 0.726 3.728 -21.062 1.00 88.62 179 THR A C 1
ATOM 1359 O O . THR A 1 179 ? 0.425 2.761 -21.758 1.00 88.62 179 THR A O 1
ATOM 1362 N N . ASP A 1 180 ? 1.983 4.166 -20.959 1.00 89.75 180 ASP A N 1
ATOM 1363 C CA . ASP A 1 180 ? 3.115 3.540 -21.641 1.00 89.75 180 ASP A CA 1
ATOM 1364 C C . ASP A 1 180 ? 3.362 2.118 -21.119 1.00 89.75 180 ASP A C 1
ATOM 1366 O O . ASP A 1 180 ? 3.626 1.212 -21.911 1.00 89.75 180 ASP A O 1
ATOM 1370 N N . LEU A 1 181 ? 3.210 1.891 -19.809 1.00 94.38 181 LEU A N 1
ATOM 1371 C CA . LEU A 1 181 ? 3.334 0.562 -19.201 1.00 94.38 181 LEU A CA 1
ATOM 1372 C C . LEU A 1 181 ? 2.227 -0.381 -19.686 1.00 94.38 181 LEU A C 1
ATOM 1374 O O . LEU A 1 181 ? 2.487 -1.562 -19.914 1.00 94.38 181 LEU A O 1
ATOM 1378 N N . VAL A 1 182 ? 1.020 0.141 -19.911 1.00 94.81 182 VAL A N 1
ATOM 1379 C CA . VAL A 1 182 ? -0.098 -0.636 -20.470 1.00 94.81 182 VAL A CA 1
ATOM 1380 C C . VAL A 1 182 ? 0.142 -0.975 -21.936 1.00 94.81 182 VAL A C 1
ATOM 1382 O O . VAL A 1 182 ? -0.004 -2.125 -22.333 1.00 94.81 182 VAL A O 1
ATOM 1385 N N . SER A 1 183 ? 0.599 -0.009 -22.739 1.00 92.44 183 SER A N 1
ATOM 1386 C CA . SER A 1 183 ? 0.880 -0.215 -24.171 1.00 92.44 183 SER A CA 1
ATOM 1387 C C . SER A 1 183 ? 1.928 -1.300 -24.460 1.00 92.44 183 SER A C 1
ATOM 1389 O O . SER A 1 183 ? 2.033 -1.779 -25.587 1.00 92.44 183 SER A O 1
ATOM 1391 N N . ARG A 1 184 ? 2.714 -1.672 -23.442 1.00 91.25 184 ARG A N 1
ATOM 1392 C CA . ARG A 1 184 ? 3.779 -2.680 -23.494 1.00 91.25 184 ARG A CA 1
ATOM 1393 C C . ARG A 1 184 ? 3.462 -3.951 -22.722 1.00 91.25 184 ARG A C 1
ATOM 1395 O O . ARG A 1 184 ? 4.374 -4.735 -22.451 1.00 91.25 184 ARG A O 1
ATOM 1402 N N . ASP A 1 185 ? 2.210 -4.127 -22.318 1.00 95.69 185 ASP A N 1
ATOM 1403 C CA . ASP A 1 185 ? 1.752 -5.272 -21.536 1.00 95.69 185 ASP A CA 1
ATOM 1404 C C . ASP A 1 185 ? 2.510 -5.438 -20.203 1.00 95.69 185 ASP A C 1
ATOM 1406 O O . ASP A 1 185 ? 2.583 -6.535 -19.653 1.00 95.69 185 ASP A O 1
ATOM 1410 N N . VAL A 1 186 ? 3.109 -4.368 -19.658 1.00 96.94 186 VAL A N 1
ATOM 1411 C CA . VAL A 1 186 ? 3.740 -4.410 -18.328 1.00 96.94 186 VAL A CA 1
ATOM 1412 C C . VAL A 1 186 ? 2.661 -4.426 -17.248 1.00 96.94 186 VAL A C 1
ATOM 1414 O O . VAL A 1 186 ? 2.795 -5.152 -16.262 1.00 96.94 186 VAL A O 1
ATOM 1417 N N . LEU A 1 187 ? 1.598 -3.648 -17.446 1.00 97.94 187 LEU A N 1
ATOM 1418 C CA . LEU A 1 187 ? 0.398 -3.622 -16.615 1.00 97.94 187 LEU A CA 1
ATOM 1419 C C . LEU A 1 187 ? -0.827 -3.852 -17.499 1.00 97.94 187 LEU A C 1
ATOM 1421 O O . LEU A 1 187 ? -0.906 -3.342 -18.609 1.00 97.94 187 LEU A O 1
ATOM 1425 N N . SER A 1 188 ? -1.801 -4.601 -16.993 1.00 97.88 188 SER A N 1
ATOM 1426 C CA . SER A 1 188 ? -3.048 -4.903 -17.714 1.00 97.88 188 SER A CA 1
ATOM 1427 C C . SER A 1 188 ? -4.149 -3.856 -17.534 1.00 97.88 188 SER A C 1
ATOM 1429 O O . SER A 1 188 ? -5.223 -4.012 -18.108 1.00 97.88 188 SER A O 1
ATOM 1431 N N . ARG A 1 189 ? -3.914 -2.831 -16.707 1.00 97.69 189 ARG A N 1
ATOM 1432 C CA . ARG A 1 189 ? -4.881 -1.775 -16.390 1.00 97.69 189 ARG A CA 1
ATOM 1433 C C . ARG A 1 189 ? -4.212 -0.413 -16.387 1.00 97.69 189 ARG A C 1
ATOM 1435 O O . ARG A 1 189 ? -3.099 -0.284 -15.877 1.00 97.69 189 ARG A O 1
ATOM 1442 N N . ASP A 1 190 ? -4.906 0.587 -16.909 1.00 96.50 190 ASP A N 1
ATOM 1443 C CA . ASP A 1 190 ? -4.488 1.986 -16.828 1.00 96.50 190 ASP A CA 1
ATOM 1444 C C . ASP A 1 190 ? -4.825 2.621 -15.454 1.00 96.50 190 ASP A C 1
ATOM 1446 O O . ASP A 1 190 ? -5.496 1.997 -14.621 1.00 96.50 190 ASP A O 1
ATOM 1450 N N . PRO A 1 191 ? -4.373 3.860 -15.162 1.00 97.12 191 PRO A N 1
ATOM 1451 C CA . PRO A 1 191 ? -4.632 4.500 -13.874 1.00 97.12 191 PRO A CA 1
ATOM 1452 C C . PRO A 1 191 ? -6.114 4.636 -13.523 1.00 97.12 191 PRO A C 1
ATOM 1454 O O . PRO A 1 191 ? -6.468 4.564 -12.347 1.00 97.12 191 PRO A O 1
ATOM 1457 N N . GLU A 1 192 ? -6.986 4.873 -14.502 1.00 97.69 192 GLU A N 1
ATOM 1458 C CA . GLU A 1 192 ? -8.412 5.069 -14.242 1.00 97.69 192 GLU A CA 1
ATOM 1459 C C . GLU A 1 192 ? -9.119 3.737 -14.002 1.00 97.69 192 GLU A C 1
ATOM 1461 O O . GLU A 1 192 ? -9.944 3.627 -13.091 1.00 97.69 192 GLU A O 1
ATOM 1466 N N . GLU A 1 193 ? -8.734 2.692 -14.729 1.00 98.19 193 GLU A N 1
ATOM 1467 C CA . GLU A 1 193 ? -9.181 1.325 -14.467 1.00 98.19 193 GLU A CA 1
ATOM 1468 C C . GLU A 1 193 ? -8.749 0.848 -13.074 1.00 98.19 193 GLU A C 1
ATOM 1470 O O . GLU A 1 193 ? -9.546 0.233 -12.359 1.00 98.19 193 GLU A O 1
ATOM 1475 N N . LEU A 1 194 ? -7.527 1.182 -12.640 1.00 98.75 194 LEU A N 1
ATOM 1476 C CA . LEU A 1 194 ? -7.044 0.896 -11.285 1.00 98.75 194 LEU A CA 1
ATOM 1477 C C . LEU A 1 194 ? -7.835 1.662 -10.216 1.00 98.75 194 LEU A C 1
ATOM 1479 O O . LEU A 1 194 ? -8.264 1.058 -9.230 1.00 98.75 194 LEU A O 1
ATOM 1483 N N . ARG A 1 195 ? -8.110 2.959 -10.419 1.00 98.69 195 ARG A N 1
ATOM 1484 C CA . ARG A 1 195 ? -8.979 3.743 -9.518 1.00 98.69 195 ARG A CA 1
ATOM 1485 C C . ARG A 1 195 ? -10.380 3.154 -9.432 1.00 98.69 195 ARG A C 1
ATOM 1487 O O . ARG A 1 195 ? -10.938 3.062 -8.339 1.00 98.69 195 ARG A O 1
ATOM 1494 N N . SER A 1 196 ? -10.947 2.748 -10.563 1.00 98.69 196 SER A N 1
ATOM 1495 C CA . SER A 1 196 ? -12.273 2.132 -10.626 1.00 98.69 196 SER A CA 1
ATOM 1496 C C . SER A 1 196 ? -12.303 0.797 -9.878 1.00 98.69 196 SER A C 1
ATOM 1498 O O . SER A 1 196 ? -13.174 0.584 -9.033 1.00 98.69 196 SER A O 1
ATOM 1500 N N . ALA A 1 197 ? -11.302 -0.065 -10.090 1.00 98.81 197 ALA A N 1
ATOM 1501 C CA . ALA A 1 197 ? -11.153 -1.324 -9.360 1.00 98.81 197 ALA A CA 1
ATOM 1502 C C . ALA A 1 197 ? -10.989 -1.101 -7.848 1.00 98.81 197 ALA A C 1
ATOM 1504 O O . ALA A 1 197 ? -11.609 -1.805 -7.049 1.00 98.81 197 ALA A O 1
ATOM 1505 N N . PHE A 1 198 ? -10.207 -0.093 -7.452 1.00 98.81 198 PHE A N 1
ATOM 1506 C CA . PHE A 1 198 ? -10.014 0.285 -6.054 1.00 98.81 198 PHE A CA 1
ATOM 1507 C C . PHE A 1 198 ? -11.312 0.702 -5.385 1.00 98.81 198 PHE A C 1
ATOM 1509 O O . PHE A 1 198 ? -11.708 0.089 -4.391 1.00 98.81 198 PHE A O 1
ATOM 1516 N N . ARG A 1 199 ? -12.033 1.656 -5.978 1.00 98.81 199 ARG A N 1
ATOM 1517 C CA . ARG A 1 199 ? -13.356 2.069 -5.496 1.00 98.81 199 ARG A CA 1
ATOM 1518 C C . ARG A 1 199 ? -14.322 0.893 -5.431 1.00 98.81 199 ARG A C 1
ATOM 1520 O O . ARG A 1 199 ? -14.997 0.721 -4.421 1.00 98.81 199 ARG A O 1
ATOM 1527 N N . GLY A 1 200 ? -14.344 0.051 -6.464 1.00 98.75 200 GLY A N 1
ATOM 1528 C CA . GLY A 1 200 ? -15.185 -1.145 -6.520 1.00 98.75 200 GLY A CA 1
ATOM 1529 C C . GLY A 1 200 ? -14.916 -2.143 -5.391 1.00 98.75 200 GLY A C 1
ATOM 1530 O O . GLY A 1 200 ? -15.836 -2.841 -4.973 1.00 98.75 200 GLY A O 1
ATOM 1531 N N . ARG A 1 201 ? -13.686 -2.188 -4.863 1.00 98.69 201 ARG A N 1
ATOM 1532 C CA . ARG A 1 201 ? -13.307 -3.066 -3.750 1.00 98.69 201 ARG A CA 1
ATOM 1533 C C . ARG A 1 201 ? -13.594 -2.456 -2.381 1.00 98.69 201 ARG A C 1
ATOM 1535 O O . ARG A 1 201 ? -14.152 -3.139 -1.527 1.00 98.69 201 ARG A O 1
ATOM 1542 N N . VAL A 1 202 ? -13.236 -1.190 -2.160 1.00 98.75 202 VAL A N 1
ATOM 1543 C CA . VAL A 1 202 ? -13.334 -0.575 -0.822 1.00 98.75 202 VAL A CA 1
ATOM 1544 C C . VAL A 1 202 ? -14.713 0.012 -0.528 1.00 98.75 202 VAL A C 1
ATOM 1546 O O . VAL A 1 202 ? -15.201 -0.126 0.594 1.00 98.75 202 VAL A O 1
ATOM 1549 N N . ASN A 1 203 ? -15.390 0.609 -1.516 1.00 98.75 203 ASN A N 1
ATOM 1550 C CA . ASN A 1 203 ? -16.656 1.311 -1.284 1.00 98.75 203 ASN A CA 1
ATOM 1551 C C . ASN A 1 203 ? -17.790 0.405 -0.775 1.00 98.75 203 ASN A C 1
ATOM 1553 O O . ASN A 1 203 ? -18.523 0.872 0.091 1.00 98.75 203 ASN A O 1
ATOM 1557 N N . PRO A 1 204 ? -17.930 -0.875 -1.179 1.00 98.75 204 PRO A N 1
ATOM 1558 C CA . PRO A 1 204 ? -18.924 -1.764 -0.570 1.00 98.75 204 PRO A CA 1
ATO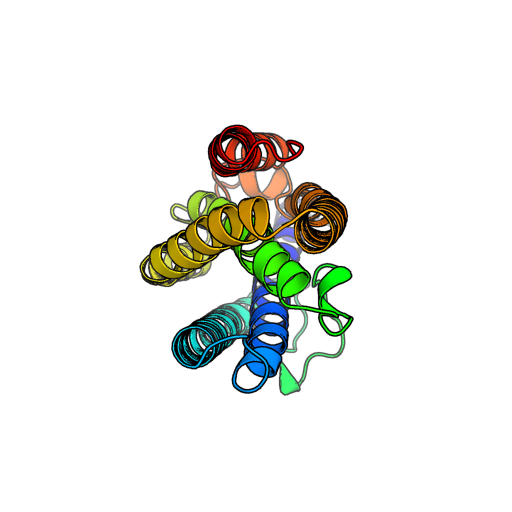M 1559 C C . PRO A 1 204 ? -18.740 -1.954 0.944 1.00 98.75 204 PRO A C 1
ATOM 1561 O O . PRO A 1 204 ? -19.717 -2.049 1.684 1.00 98.75 204 PRO A O 1
ATOM 1564 N N . VAL A 1 205 ? -17.492 -1.990 1.426 1.00 98.56 205 VAL A N 1
ATOM 1565 C CA . VAL A 1 205 ? -17.191 -2.095 2.864 1.00 98.56 205 VAL A CA 1
ATOM 1566 C C . VAL A 1 205 ? -17.499 -0.776 3.572 1.00 98.56 205 VAL A C 1
ATOM 1568 O O . VAL A 1 205 ? -18.084 -0.789 4.655 1.00 98.56 205 VAL A O 1
ATOM 1571 N N . LEU A 1 206 ? -17.122 0.352 2.960 1.00 98.69 206 LEU A N 1
ATOM 1572 C CA . LEU A 1 206 ? -17.375 1.688 3.503 1.00 98.69 206 LEU A CA 1
ATOM 1573 C C . LEU A 1 206 ? -18.873 1.979 3.607 1.00 98.69 206 LEU A C 1
ATOM 1575 O O . LEU A 1 206 ? -19.329 2.405 4.666 1.00 98.69 206 LEU A O 1
ATOM 1579 N N . ASP A 1 207 ? -19.635 1.670 2.558 1.00 98.62 2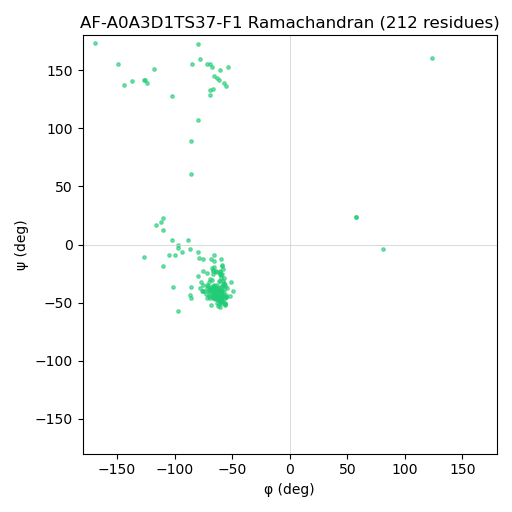07 ASP A N 1
ATOM 1580 C CA . ASP A 1 207 ? -21.089 1.830 2.509 1.00 98.62 207 ASP A CA 1
ATOM 1581 C C . ASP A 1 207 ? -21.778 0.987 3.591 1.00 98.62 207 ASP A C 1
ATOM 1583 O O . ASP A 1 207 ? -22.569 1.501 4.383 1.00 98.62 207 ASP A O 1
ATOM 1587 N N . ALA A 1 208 ? -21.383 -0.285 3.730 1.00 98.19 208 ALA A N 1
ATOM 1588 C CA . ALA A 1 208 ? -21.894 -1.163 4.783 1.00 98.19 208 ALA A CA 1
ATOM 1589 C C . ALA A 1 208 ? -21.583 -0.648 6.204 1.00 98.19 208 ALA A C 1
ATOM 1591 O O . ALA A 1 208 ? -22.368 -0.874 7.124 1.00 98.19 208 ALA A O 1
ATOM 1592 N N . ALA A 1 209 ? -20.463 0.058 6.389 1.00 97.56 209 ALA A N 1
ATOM 1593 C CA . ALA A 1 209 ? -20.077 0.717 7.643 1.00 97.56 209 ALA A CA 1
ATOM 1594 C C . ALA A 1 209 ? -20.623 2.163 7.776 1.00 97.56 209 ALA A C 1
ATOM 1596 O O . ALA A 1 209 ? -20.309 2.881 8.740 1.00 97.56 209 ALA A O 1
ATOM 1597 N N . GLN A 1 210 ? -21.434 2.608 6.808 1.00 97.56 210 GLN A N 1
ATOM 1598 C CA . GLN A 1 210 ? -22.010 3.953 6.687 1.00 97.56 210 GLN A CA 1
ATOM 1599 C C . GLN A 1 210 ? -20.956 5.077 6.636 1.00 97.56 210 GLN A C 1
ATOM 1601 O O . GLN A 1 210 ? -21.222 6.214 7.035 1.00 97.56 210 GLN A O 1
ATOM 1606 N N . LEU A 1 211 ? -19.728 4.757 6.233 1.00 98.25 211 LEU A N 1
ATOM 1607 C CA . LEU A 1 211 ? -18.621 5.703 6.110 1.00 98.25 211 LEU A CA 1
ATOM 1608 C C . LEU A 1 211 ? -18.675 6.417 4.745 1.00 98.25 211 LEU A C 1
ATOM 1610 O O . LEU A 1 211 ? -19.229 5.868 3.792 1.00 98.25 211 LEU A O 1
ATOM 1614 N N . PRO A 1 212 ? -18.093 7.624 4.616 1.00 98.44 212 PRO A N 1
ATOM 1615 C CA . PRO A 1 212 ? -17.959 8.286 3.322 1.00 98.44 212 PRO A CA 1
ATOM 1616 C C . PRO A 1 212 ? -17.196 7.417 2.317 1.00 98.44 212 PRO A C 1
ATOM 1618 O O . PRO A 1 212 ? -16.193 6.795 2.667 1.00 98.44 212 PRO A O 1
ATOM 1621 N N . LEU A 1 213 ? -17.673 7.401 1.073 1.00 98.38 213 LEU A N 1
ATOM 1622 C CA . LEU A 1 213 ? -17.044 6.675 -0.030 1.00 98.38 213 LEU A CA 1
ATOM 1623 C C . LEU A 1 213 ? -15.824 7.434 -0.577 1.00 98.38 213 LEU A C 1
ATOM 1625 O O . LEU A 1 213 ? -15.714 8.651 -0.398 1.00 98.38 213 LEU A O 1
ATOM 1629 N N . ILE A 1 214 ? -14.944 6.705 -1.266 1.00 94.31 214 ILE A N 1
ATOM 1630 C CA . ILE A 1 214 ? -13.713 7.197 -1.916 1.00 94.31 214 ILE A CA 1
ATOM 1631 C C . ILE A 1 214 ? -13.877 7.210 -3.448 1.00 94.31 214 ILE A C 1
ATOM 1633 O O . ILE A 1 214 ? -14.629 6.358 -3.977 1.00 94.31 214 ILE A O 1
#

pLDDT: mean 95.7, std 6.28, range [56.62, 98.88]